Protein AF-A0A0Q9Q0S4-F1 (afdb_monomer)

Radius of gyration: 22.09 Å; Cα contacts (8 Å, |Δi|>4): 193; chains: 1; bounding box: 47×81×68 Å

Structure (mmCIF, N/CA/C/O backbone):
data_AF-A0A0Q9Q0S4-F1
#
_entry.id   AF-A0A0Q9Q0S4-F1
#
loop_
_atom_site.group_PDB
_atom_site.id
_atom_site.type_symbol
_atom_site.label_atom_id
_atom_site.label_alt_id
_atom_site.label_comp_id
_atom_site.label_asym_id
_atom_site.label_entity_id
_atom_site.label_seq_id
_atom_site.pdbx_PDB_ins_code
_atom_site.Cartn_x
_atom_site.Cartn_y
_atom_site.Cartn_z
_atom_site.occupancy
_atom_site.B_iso_or_equiv
_atom_site.auth_seq_id
_atom_site.auth_comp_id
_atom_site.auth_asym_id
_atom_site.auth_atom_id
_atom_site.pdbx_PDB_model_num
ATOM 1 N N . MET A 1 1 ? -14.885 -34.242 -39.612 1.00 35.84 1 MET A N 1
ATOM 2 C CA . MET A 1 1 ? -13.891 -33.851 -38.590 1.00 35.84 1 MET A CA 1
ATOM 3 C C . MET A 1 1 ? -13.285 -32.527 -39.020 1.00 35.84 1 MET A C 1
ATOM 5 O O . MET A 1 1 ? -12.428 -32.509 -39.890 1.00 35.84 1 MET A O 1
ATOM 9 N N . SER A 1 2 ? -13.825 -31.421 -38.520 1.00 31.31 2 SER A N 1
ATOM 10 C CA . SER A 1 2 ? -13.427 -30.058 -38.885 1.00 31.31 2 SER A CA 1
ATOM 11 C C . SER A 1 2 ? -12.667 -29.439 -37.716 1.00 31.31 2 SER A C 1
ATOM 13 O O . SER A 1 2 ? -13.246 -29.209 -36.656 1.00 31.31 2 SER A O 1
ATOM 15 N N . ASN A 1 3 ? -11.367 -29.217 -37.910 1.00 29.84 3 ASN A N 1
ATOM 16 C CA . ASN A 1 3 ? -10.499 -28.556 -36.942 1.00 29.84 3 ASN A CA 1
ATOM 17 C C . ASN A 1 3 ? -10.873 -27.073 -36.839 1.00 29.84 3 ASN A C 1
ATOM 19 O O . ASN A 1 3 ? -10.785 -26.332 -37.818 1.00 29.84 3 ASN A O 1
ATOM 23 N N . LEU A 1 4 ? -11.293 -26.657 -35.645 1.00 27.33 4 LEU A N 1
ATOM 24 C CA . LEU A 1 4 ? -11.567 -25.268 -35.305 1.00 27.33 4 LEU A CA 1
ATOM 25 C C . LEU A 1 4 ? -10.243 -24.589 -34.925 1.00 27.33 4 LEU A C 1
ATOM 27 O O . LEU A 1 4 ? -9.793 -24.661 -33.783 1.00 27.33 4 LEU A O 1
ATOM 31 N N . THR A 1 5 ? -9.604 -23.947 -35.898 1.00 28.92 5 THR A N 1
ATOM 32 C CA . THR A 1 5 ? -8.468 -23.052 -35.658 1.00 28.92 5 THR A CA 1
ATOM 33 C C . THR A 1 5 ? -8.997 -21.767 -35.024 1.00 28.92 5 THR A C 1
ATOM 35 O O . THR A 1 5 ? -9.548 -20.909 -35.709 1.00 28.92 5 THR A O 1
ATOM 38 N N . ILE A 1 6 ? -8.855 -21.635 -33.704 1.00 33.47 6 ILE A N 1
ATOM 39 C CA . ILE A 1 6 ? -9.123 -20.375 -33.006 1.00 33.47 6 ILE A CA 1
ATOM 40 C C . ILE A 1 6 ? -7.946 -19.441 -33.296 1.00 33.47 6 ILE A C 1
ATOM 42 O O . ILE A 1 6 ? -6.868 -19.572 -32.718 1.00 33.47 6 ILE A O 1
ATOM 46 N N . LEU A 1 7 ? -8.163 -18.506 -34.221 1.00 29.75 7 LEU A N 1
ATOM 47 C CA . LEU A 1 7 ? -7.328 -17.324 -34.3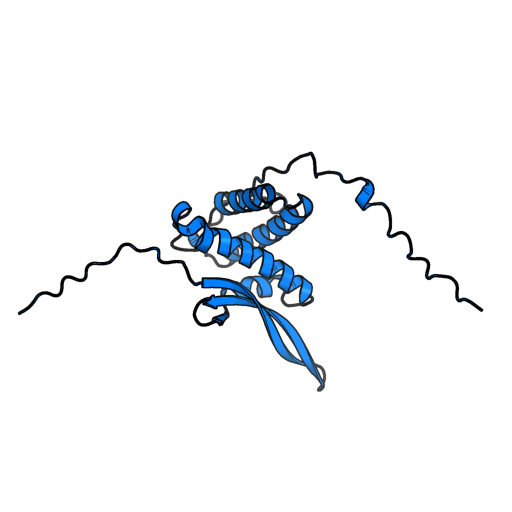88 1.00 29.75 7 LEU A CA 1
ATOM 48 C C . LEU A 1 7 ? -7.451 -16.489 -33.109 1.00 29.75 7 LEU A C 1
ATOM 50 O O . LEU A 1 7 ? -8.462 -15.826 -32.881 1.00 29.75 7 LEU A O 1
ATOM 54 N N . VAL A 1 8 ? -6.444 -16.574 -32.238 1.00 34.28 8 VAL A N 1
ATOM 55 C CA . VAL A 1 8 ? -6.334 -15.692 -31.074 1.00 34.28 8 VAL A CA 1
ATOM 56 C C . VAL A 1 8 ? -5.888 -14.335 -31.588 1.00 34.28 8 VAL A C 1
ATOM 58 O O . VAL A 1 8 ? -4.710 -14.090 -31.839 1.00 34.28 8 VAL A O 1
ATOM 61 N N . ASP A 1 9 ? -6.879 -13.480 -31.784 1.00 31.02 9 ASP A N 1
ATOM 62 C CA . ASP A 1 9 ? -6.709 -12.085 -32.135 1.00 31.02 9 ASP A CA 1
ATOM 63 C C . ASP A 1 9 ? -5.885 -11.389 -31.037 1.00 31.02 9 ASP A C 1
ATOM 65 O O . ASP A 1 9 ? -6.254 -11.371 -29.857 1.00 31.02 9 ASP A O 1
ATOM 69 N N . VAL A 1 10 ? -4.717 -10.865 -31.411 1.00 40.47 10 VAL A N 1
ATOM 70 C CA . VAL A 1 10 ? -3.746 -10.209 -30.520 1.00 40.47 10 VAL A CA 1
ATOM 71 C C . VAL A 1 10 ? -4.218 -8.778 -30.250 1.00 40.47 10 VAL A C 1
ATOM 73 O O . VAL A 1 10 ? -3.544 -7.802 -30.563 1.00 40.47 10 VAL A O 1
ATOM 76 N N . ASN A 1 11 ? -5.407 -8.641 -29.667 1.00 34.59 11 ASN A N 1
ATOM 77 C CA . ASN A 1 11 ? -5.995 -7.355 -29.321 1.00 34.59 11 ASN A CA 1
ATOM 78 C C . ASN A 1 11 ? -5.947 -7.152 -27.800 1.00 34.59 11 ASN A C 1
ATOM 80 O O . ASN A 1 11 ? -6.536 -7.899 -27.025 1.00 34.59 11 ASN A O 1
ATOM 84 N N . TYR A 1 12 ? -5.153 -6.152 -27.397 1.00 42.12 12 TYR A N 1
ATOM 85 C CA . TYR A 1 12 ? -5.010 -5.552 -26.066 1.00 42.12 12 TYR A CA 1
ATOM 86 C C . TYR A 1 12 ? -5.993 -6.071 -24.996 1.00 42.12 12 TYR A C 1
ATOM 88 O O . TYR A 1 12 ? -7.100 -5.558 -24.845 1.00 42.12 12 TYR A O 1
ATOM 96 N N . VAL A 1 13 ? -5.554 -7.019 -24.159 1.00 46.06 13 VAL A N 1
ATOM 97 C CA . VAL A 1 13 ? -6.234 -7.282 -22.882 1.00 46.06 13 VAL A CA 1
ATOM 98 C C . VAL A 1 13 ? -5.951 -6.090 -21.972 1.00 46.06 13 VAL A C 1
ATOM 100 O O . VAL A 1 13 ? -4.950 -6.052 -21.252 1.00 46.06 13 VAL A O 1
ATOM 103 N N . GLN A 1 14 ? -6.803 -5.071 -22.058 1.00 54.59 14 GLN A N 1
ATOM 104 C CA . GLN A 1 14 ? -6.878 -4.017 -21.061 1.00 54.59 14 GLN A CA 1
ATOM 105 C C . GLN A 1 14 ? -7.163 -4.709 -19.727 1.00 54.59 14 GLN A C 1
ATOM 107 O O . GLN A 1 14 ? -8.146 -5.430 -19.586 1.00 54.59 14 GLN A O 1
ATOM 112 N N . ILE A 1 15 ? -6.235 -4.601 -18.779 1.00 64.06 15 ILE A N 1
ATOM 113 C CA . ILE A 1 15 ? -6.402 -5.237 -17.475 1.00 64.06 15 ILE A CA 1
ATOM 114 C C . ILE A 1 15 ? -7.548 -4.505 -16.780 1.00 64.06 15 ILE A C 1
ATOM 116 O O . ILE A 1 15 ? -7.395 -3.373 -16.329 1.00 64.06 15 ILE A O 1
ATOM 120 N N . ASP A 1 16 ? -8.704 -5.154 -16.703 1.00 85.44 16 ASP A N 1
ATOM 121 C CA . ASP A 1 16 ? -9.931 -4.567 -16.160 1.00 85.44 16 ASP A CA 1
ATOM 122 C C . ASP A 1 16 ? -9.954 -4.537 -14.631 1.00 85.44 16 ASP A C 1
ATOM 124 O O . ASP A 1 16 ? -11.006 -4.353 -14.032 1.00 85.44 16 ASP A O 1
ATOM 128 N N . PHE A 1 17 ? -8.817 -4.733 -13.972 1.00 90.62 17 PHE A N 1
ATOM 129 C CA . PHE A 1 17 ? -8.737 -4.783 -12.521 1.00 90.62 17 PHE A CA 1
ATOM 130 C C . PHE A 1 17 ? -7.920 -3.624 -11.972 1.00 90.62 17 PHE A C 1
ATOM 132 O O . PHE A 1 17 ? -6.929 -3.199 -12.560 1.00 90.62 17 PHE A O 1
ATOM 139 N N . SER A 1 18 ? -8.323 -3.130 -10.807 1.00 94.75 18 SER A N 1
ATOM 140 C CA . SER A 1 18 ? -7.523 -2.180 -10.043 1.00 94.75 18 SER A CA 1
ATOM 141 C C . SER A 1 18 ? -7.682 -2.391 -8.551 1.00 94.75 18 SER A C 1
ATOM 143 O O . SER A 1 18 ? -8.781 -2.658 -8.063 1.00 94.75 18 SER A O 1
ATOM 145 N N . PHE A 1 19 ? -6.587 -2.215 -7.829 1.00 96.75 19 PHE A N 1
ATOM 146 C CA . PHE A 1 19 ? -6.579 -2.159 -6.380 1.00 96.75 19 PHE A CA 1
ATOM 147 C C . PHE A 1 19 ? -7.175 -0.831 -5.911 1.00 96.75 19 PHE A C 1
ATOM 149 O O . PHE A 1 19 ? -6.838 0.235 -6.432 1.00 96.75 19 PHE A O 1
ATOM 156 N N . CYS A 1 20 ? -8.044 -0.886 -4.910 1.00 96.69 20 CYS A N 1
ATOM 157 C CA . CYS A 1 20 ? -8.598 0.288 -4.244 1.00 96.69 20 CYS A CA 1
ATOM 158 C C . CYS A 1 20 ? -8.799 0.019 -2.751 1.00 96.69 20 CYS A C 1
ATOM 160 O O . CYS A 1 20 ? -8.645 -1.108 -2.286 1.00 96.69 20 CYS A O 1
ATOM 162 N N . VAL A 1 21 ? -9.128 1.058 -1.989 1.00 97.31 21 VAL A N 1
ATOM 163 C CA . VAL A 1 21 ? -9.459 0.933 -0.566 1.00 97.31 21 VAL A CA 1
ATOM 164 C C . VAL A 1 21 ? -10.923 1.247 -0.367 1.00 97.31 21 VAL A C 1
ATOM 166 O O . VAL A 1 21 ? -11.409 2.244 -0.899 1.00 97.31 21 VAL A O 1
ATOM 169 N N . ASP A 1 22 ? -11.587 0.434 0.441 1.00 96.44 22 ASP A N 1
ATOM 170 C CA . ASP A 1 22 ? -12.964 0.664 0.857 1.00 96.44 22 ASP A CA 1
ATOM 171 C C . ASP A 1 22 ? -13.106 0.555 2.383 1.00 96.44 22 ASP A C 1
ATOM 173 O O . ASP A 1 22 ? -12.141 0.278 3.108 1.00 96.44 22 ASP A O 1
ATOM 177 N N . VAL A 1 23 ? -14.301 0.836 2.889 1.00 96.25 23 VAL A N 1
ATOM 178 C CA . VAL A 1 23 ? -14.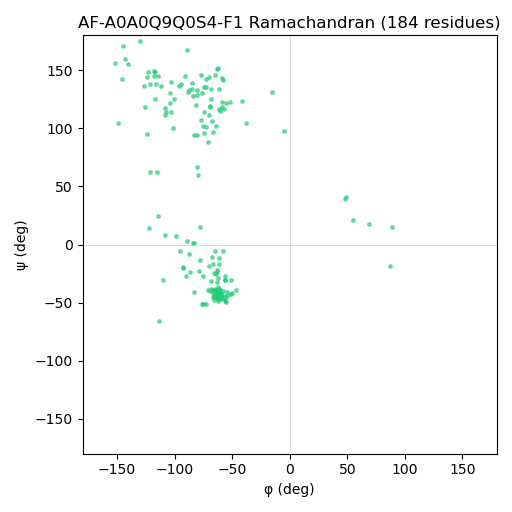658 0.740 4.301 1.00 96.25 23 VAL A CA 1
ATOM 179 C C . VAL A 1 23 ? -15.342 -0.590 4.604 1.00 96.25 23 VAL A C 1
ATOM 181 O O . VAL A 1 23 ? -16.241 -1.033 3.898 1.00 96.25 23 VAL A O 1
ATOM 184 N N . SER A 1 24 ? -14.954 -1.208 5.714 1.00 94.56 24 SER A N 1
ATOM 185 C CA . SER A 1 24 ? -15.724 -2.265 6.360 1.00 94.56 24 SER A CA 1
ATOM 186 C C . SER A 1 24 ? -16.157 -1.829 7.757 1.00 94.56 24 SER A C 1
ATOM 188 O O . SER A 1 24 ? -15.476 -1.053 8.434 1.00 94.56 24 SER A O 1
ATOM 190 N N . PHE A 1 25 ? -17.319 -2.315 8.190 1.00 93.94 25 PHE A N 1
ATOM 191 C CA . PHE A 1 25 ? -17.886 -2.013 9.500 1.00 93.94 25 PHE A CA 1
ATOM 192 C C . PHE A 1 25 ? -17.799 -3.249 10.385 1.00 93.94 25 PHE A C 1
ATOM 194 O O . PHE A 1 25 ? -18.412 -4.276 10.099 1.00 93.94 25 PHE A O 1
ATOM 201 N N . VAL A 1 26 ? -17.048 -3.143 11.477 1.00 90.44 26 VAL A N 1
ATOM 202 C CA . VAL A 1 26 ? -16.898 -4.215 12.460 1.00 90.44 26 VAL A CA 1
ATOM 203 C C . VAL A 1 26 ? -17.740 -3.873 13.678 1.00 90.44 26 VAL A C 1
ATOM 205 O O . VAL A 1 26 ? -17.559 -2.824 14.301 1.00 90.44 26 VAL A O 1
ATOM 208 N N . LYS A 1 27 ? -18.668 -4.770 14.012 1.00 91.81 27 LYS A N 1
ATOM 209 C CA . LYS A 1 27 ? -19.476 -4.694 15.230 1.00 91.81 27 LYS A CA 1
ATOM 210 C C . LYS A 1 27 ? -18.741 -5.401 16.362 1.00 91.81 27 LYS A C 1
ATOM 212 O O . LYS A 1 27 ? -18.309 -6.538 16.196 1.00 91.81 27 LYS A O 1
ATOM 217 N N . TYR A 1 28 ? -18.625 -4.753 17.513 1.00 87.62 28 TYR A N 1
ATOM 218 C CA . TYR A 1 28 ? -18.067 -5.351 18.725 1.00 87.62 28 TYR A CA 1
ATOM 219 C C . TYR A 1 28 ? -18.861 -4.898 19.951 1.00 87.62 28 TYR A C 1
ATOM 221 O O . TYR A 1 28 ? -19.530 -3.866 19.931 1.00 87.62 28 TYR A O 1
ATOM 229 N N . LYS A 1 29 ? -18.829 -5.700 21.017 1.00 89.88 29 LYS A N 1
ATOM 230 C CA . LYS A 1 29 ? -19.496 -5.390 22.286 1.00 89.88 29 LYS A CA 1
ATOM 231 C C . LYS A 1 29 ? -18.460 -4.941 23.311 1.00 89.88 29 LYS A C 1
ATOM 233 O O . LYS A 1 29 ? -17.471 -5.637 23.522 1.00 89.88 29 LYS A O 1
ATOM 238 N N . VAL A 1 30 ? -18.712 -3.816 23.975 1.00 84.75 30 VAL A N 1
ATOM 239 C CA . VAL A 1 30 ? -17.916 -3.331 25.110 1.00 84.75 30 VAL A CA 1
ATOM 240 C C . VAL A 1 30 ? -18.859 -3.093 26.278 1.00 84.75 30 VAL A C 1
ATOM 242 O O . VAL A 1 30 ? -19.765 -2.274 26.167 1.00 84.75 30 VAL A O 1
ATOM 245 N N . LYS A 1 31 ? -18.659 -3.816 27.389 1.00 85.56 31 LYS A N 1
ATOM 246 C CA . LYS A 1 31 ? -19.472 -3.691 28.617 1.00 85.56 31 LYS A CA 1
ATOM 247 C C . LYS A 1 31 ? -20.993 -3.729 28.356 1.00 85.56 31 LYS A C 1
ATOM 249 O O . LYS A 1 31 ? -21.744 -2.948 28.918 1.00 85.56 31 LYS A O 1
ATOM 254 N N . GLY A 1 32 ? -21.437 -4.615 27.462 1.00 85.56 32 GLY A N 1
ATOM 255 C CA . GLY A 1 32 ? -22.854 -4.765 27.096 1.00 85.56 32 GLY A CA 1
ATOM 256 C C . GLY A 1 32 ? -23.343 -3.842 25.973 1.00 85.56 32 GLY A C 1
ATOM 257 O O . GLY A 1 32 ? -24.317 -4.182 25.305 1.00 85.56 32 GLY A O 1
ATOM 258 N N . THR A 1 33 ? -22.633 -2.753 25.669 1.00 87.00 33 THR A N 1
ATOM 259 C CA . THR A 1 33 ? -22.999 -1.814 24.598 1.00 87.00 33 THR A CA 1
ATOM 260 C C . THR A 1 33 ? -22.415 -2.250 23.255 1.00 87.00 33 THR A C 1
ATOM 262 O O . THR A 1 33 ? -21.229 -2.581 23.155 1.00 87.00 33 THR A O 1
ATOM 265 N N . GLN A 1 34 ? -23.237 -2.244 22.201 1.00 90.25 34 GLN A N 1
ATOM 266 C CA . GLN A 1 34 ? -22.764 -2.461 20.833 1.00 90.25 34 GLN A CA 1
ATOM 267 C C . GLN A 1 34 ? -22.064 -1.208 20.308 1.00 90.25 34 GLN A C 1
ATOM 269 O O . GLN A 1 34 ? -22.607 -0.109 20.367 1.00 90.25 34 GLN A O 1
ATOM 274 N N . GLN A 1 35 ? -20.873 -1.388 19.751 1.00 90.62 35 GLN A N 1
ATOM 275 C CA . GLN A 1 35 ? -20.130 -0.352 19.051 1.00 90.62 35 GLN A CA 1
ATOM 276 C C . GLN A 1 35 ? -19.820 -0.800 17.623 1.00 90.62 35 GLN A C 1
ATOM 278 O O . GLN A 1 35 ? -19.647 -1.990 17.341 1.00 90.62 35 GLN A O 1
ATOM 283 N N . ILE A 1 36 ? -19.757 0.172 16.715 1.00 91.25 36 ILE A N 1
ATOM 284 C CA . ILE A 1 36 ? -19.412 -0.031 15.309 1.00 91.25 36 ILE A CA 1
ATOM 285 C C . ILE A 1 36 ? -18.126 0.733 15.037 1.00 91.25 36 ILE A C 1
ATOM 287 O O . ILE A 1 36 ? -18.066 1.943 15.247 1.00 91.25 36 ILE A O 1
ATOM 291 N N . ARG A 1 37 ? -17.109 0.042 14.523 1.00 91.25 37 ARG A N 1
ATOM 292 C CA . ARG A 1 37 ? -15.856 0.662 14.091 1.00 91.25 37 ARG A CA 1
ATOM 293 C C . ARG A 1 37 ? -15.650 0.481 12.599 1.00 91.25 37 ARG A C 1
ATOM 295 O O . ARG A 1 37 ? -15.877 -0.593 12.045 1.00 91.25 37 ARG A O 1
ATOM 302 N N . LYS A 1 38 ? -15.190 1.556 11.964 1.00 95.56 38 LYS A N 1
ATOM 303 C CA . LYS A 1 38 ? -14.767 1.568 10.565 1.00 95.56 38 LYS A CA 1
ATOM 304 C C . LYS A 1 38 ? -13.347 1.020 10.452 1.00 95.56 38 LYS A C 1
ATOM 306 O O . LYS A 1 38 ? -12.454 1.449 11.183 1.00 95.56 38 LYS A O 1
ATOM 311 N N . HIS A 1 39 ? -13.138 0.120 9.505 1.00 96.00 39 HIS A N 1
ATOM 312 C CA . HIS A 1 39 ? -11.836 -0.416 9.133 1.00 96.00 39 HIS A CA 1
ATOM 313 C C . HIS A 1 39 ? -11.598 -0.201 7.643 1.00 96.00 39 HIS A C 1
ATOM 315 O O . HIS A 1 39 ? -12.534 -0.254 6.848 1.00 96.00 39 HIS A O 1
ATOM 321 N N . ALA A 1 40 ? -10.351 0.072 7.265 1.00 97.31 40 ALA A N 1
ATOM 322 C CA . ALA A 1 40 ? -9.993 0.134 5.855 1.00 97.31 40 ALA A CA 1
ATOM 323 C C . ALA A 1 40 ? -9.676 -1.275 5.345 1.00 97.31 40 ALA A C 1
ATOM 325 O O . ALA A 1 40 ? -8.939 -2.024 5.992 1.00 97.31 40 ALA A O 1
ATOM 326 N N . VAL A 1 41 ? -10.219 -1.621 4.183 1.00 97.31 41 VAL A N 1
ATOM 327 C CA . VAL A 1 41 ? -9.968 -2.892 3.501 1.00 97.31 41 VAL A CA 1
ATOM 328 C C . VAL A 1 41 ? -9.400 -2.628 2.117 1.00 97.31 41 VAL A C 1
ATOM 330 O O . VAL A 1 41 ? -9.842 -1.717 1.419 1.00 97.31 41 VAL A O 1
ATOM 333 N N . LEU A 1 42 ? -8.394 -3.408 1.729 1.00 97.81 42 LEU A N 1
ATOM 334 C CA . LEU A 1 42 ? -7.861 -3.373 0.375 1.00 97.81 42 LEU A CA 1
ATOM 335 C C . LEU A 1 42 ? -8.735 -4.275 -0.495 1.00 97.81 42 LEU A C 1
ATOM 337 O O . LEU A 1 42 ? -8.941 -5.442 -0.168 1.00 97.81 42 LEU A O 1
ATOM 341 N N . MET A 1 43 ? -9.220 -3.744 -1.606 1.00 96.69 43 MET A N 1
ATOM 342 C CA . MET A 1 43 ? -10.129 -4.415 -2.524 1.00 96.69 43 MET A CA 1
ATOM 343 C C . MET A 1 43 ? -9.477 -4.566 -3.897 1.00 96.69 43 MET A C 1
ATOM 345 O O . MET A 1 43 ? -8.696 -3.711 -4.319 1.00 96.69 43 MET A O 1
ATOM 349 N N . LEU A 1 44 ? -9.844 -5.624 -4.613 1.00 95.88 44 LEU A N 1
ATOM 350 C CA . LEU A 1 44 ? -9.613 -5.761 -6.044 1.00 95.88 44 LEU A CA 1
ATOM 351 C C . LEU A 1 44 ? -10.935 -5.494 -6.766 1.00 95.88 44 LEU A C 1
ATOM 353 O O . LEU A 1 44 ? -11.895 -6.248 -6.603 1.00 95.88 44 LEU A O 1
ATOM 357 N N . LYS A 1 45 ? -10.985 -4.405 -7.533 1.00 95.56 45 LYS A N 1
ATOM 358 C CA . LYS A 1 45 ? -12.170 -3.967 -8.269 1.00 95.56 45 LYS A CA 1
ATOM 359 C C . LYS A 1 45 ? -12.064 -4.362 -9.734 1.00 95.56 45 LYS A C 1
ATOM 361 O O . LYS A 1 45 ? -11.104 -3.971 -10.394 1.00 95.56 45 LYS A O 1
ATOM 366 N N . ASN A 1 46 ? -13.067 -5.070 -10.239 1.00 93.50 46 ASN A N 1
ATOM 367 C CA . ASN A 1 46 ? -13.293 -5.260 -11.665 1.00 93.50 46 ASN A CA 1
ATOM 368 C C . ASN A 1 46 ? -14.008 -4.019 -12.223 1.00 93.50 46 ASN A C 1
ATOM 370 O O . ASN A 1 46 ? -15.096 -3.654 -11.781 1.00 93.50 46 ASN A O 1
ATOM 374 N N . ARG A 1 47 ? -13.383 -3.347 -13.185 1.00 89.31 47 ARG A N 1
ATOM 375 C CA . ARG A 1 47 ? -13.863 -2.115 -13.813 1.00 89.31 47 ARG A CA 1
ATOM 376 C C . ARG A 1 47 ? -15.005 -2.361 -14.797 1.00 89.31 47 ARG A C 1
ATOM 378 O O . ARG A 1 47 ? -15.829 -1.470 -14.951 1.00 89.31 47 ARG A O 1
ATOM 385 N N . LYS A 1 48 ? -15.093 -3.550 -15.406 1.00 89.62 48 LYS A N 1
ATOM 386 C CA . LYS A 1 48 ? -16.182 -3.919 -16.326 1.00 89.62 48 LYS A CA 1
ATOM 387 C C . LYS A 1 48 ? -17.476 -4.230 -15.585 1.00 89.62 48 LYS A C 1
ATOM 389 O O . LYS A 1 48 ? -18.517 -3.678 -15.913 1.00 89.62 48 LYS A O 1
ATOM 394 N N . SER A 1 49 ? -17.412 -5.097 -14.578 1.00 90.19 49 SER A N 1
ATOM 395 C CA . SER A 1 49 ? -18.592 -5.496 -13.797 1.00 90.19 49 SER A CA 1
ATOM 396 C C . SER A 1 49 ? -18.888 -4.566 -12.620 1.00 90.19 49 SER A C 1
ATOM 398 O O . SER A 1 49 ? -19.909 -4.729 -11.960 1.00 90.19 49 SER A O 1
ATOM 400 N N . ASN A 1 50 ? -17.986 -3.626 -12.315 1.00 88.44 50 ASN A N 1
ATOM 401 C CA . ASN A 1 50 ? -18.030 -2.771 -11.124 1.00 88.44 50 ASN A CA 1
ATOM 402 C C . ASN A 1 50 ? -18.107 -3.562 -9.798 1.00 88.44 50 ASN A C 1
ATOM 404 O O . ASN A 1 50 ? -18.521 -3.026 -8.771 1.00 88.44 50 ASN A O 1
ATOM 408 N N . THR A 1 51 ? -17.695 -4.834 -9.803 1.00 91.12 51 THR A N 1
ATOM 409 C CA . THR A 1 51 ? -17.669 -5.686 -8.609 1.00 91.12 51 THR A CA 1
ATOM 410 C C . THR A 1 51 ? -16.31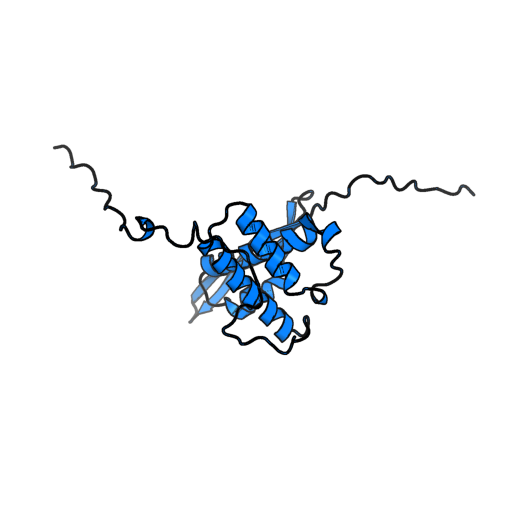9 -5.595 -7.908 1.00 91.12 51 THR A C 1
ATOM 412 O O . THR A 1 51 ? -15.274 -5.486 -8.550 1.00 91.12 51 THR A O 1
ATOM 415 N N . SER A 1 52 ? -16.335 -5.660 -6.578 1.00 93.88 52 SER A N 1
ATOM 416 C CA . SER A 1 52 ? -15.135 -5.570 -5.745 1.00 93.88 52 SER A CA 1
ATOM 417 C C . SER A 1 52 ? -15.060 -6.758 -4.798 1.00 93.88 52 SER A C 1
ATOM 419 O O . SER A 1 52 ? -16.050 -7.105 -4.158 1.00 93.88 52 SER A O 1
ATOM 421 N N . ILE A 1 53 ? -13.874 -7.347 -4.668 1.00 94.81 53 ILE A N 1
ATOM 422 C CA . ILE A 1 53 ? -13.594 -8.409 -3.696 1.00 94.81 53 ILE A CA 1
ATOM 423 C C . ILE A 1 53 ? -12.526 -7.951 -2.707 1.00 94.81 53 ILE A C 1
ATOM 425 O O . ILE A 1 53 ? -11.608 -7.220 -3.078 1.00 94.81 53 ILE A O 1
ATOM 429 N N . VAL A 1 54 ? -12.632 -8.379 -1.449 1.00 96.19 54 VAL A N 1
ATOM 430 C CA . VAL A 1 54 ? -11.611 -8.083 -0.434 1.00 96.19 54 VAL A CA 1
ATOM 431 C C . VAL A 1 54 ? -10.334 -8.841 -0.781 1.00 96.19 54 VAL 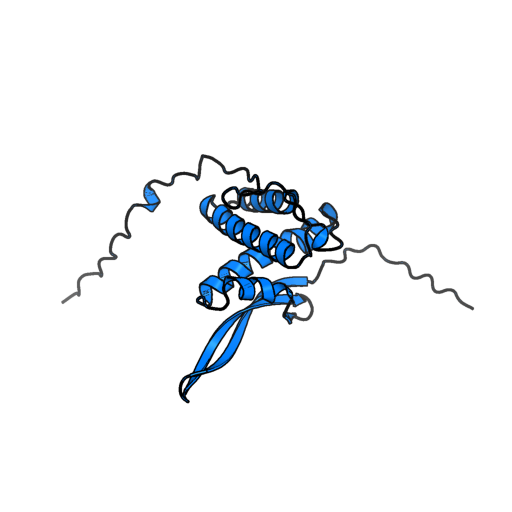A C 1
ATOM 433 O O . VAL A 1 54 ? -10.340 -10.061 -0.921 1.00 96.19 54 VAL A O 1
ATOM 436 N N . HIS A 1 55 ? -9.224 -8.118 -0.897 1.00 95.00 55 HIS A N 1
ATOM 437 C CA . HIS A 1 55 ? -7.924 -8.703 -1.181 1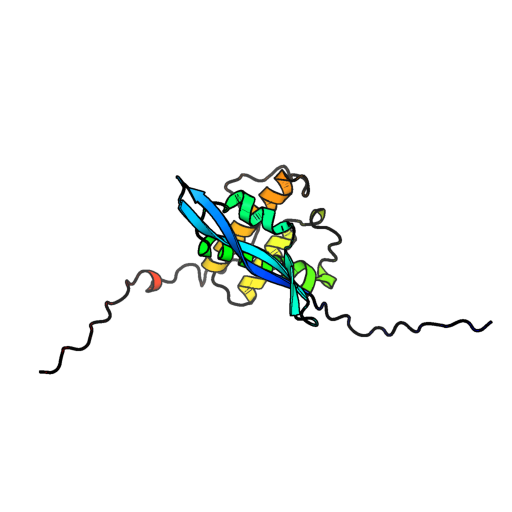.00 95.00 55 HIS A CA 1
ATOM 438 C C . HIS A 1 55 ? -7.250 -9.191 0.117 1.00 95.00 55 HIS A C 1
ATOM 440 O O . HIS A 1 55 ? -7.252 -8.449 1.110 1.00 95.00 55 HIS A O 1
ATOM 446 N N . PRO A 1 56 ? -6.586 -10.367 0.128 1.00 94.56 56 PRO A N 1
ATOM 447 C CA . PRO A 1 56 ? -5.895 -10.896 1.312 1.00 94.56 56 PRO A CA 1
ATOM 448 C C . PRO A 1 56 ? -4.834 -9.958 1.905 1.00 94.56 56 PRO A C 1
ATOM 450 O O . PRO A 1 56 ? -4.609 -9.950 3.114 1.00 94.56 56 PRO A O 1
ATOM 453 N N . LEU A 1 57 ? -4.232 -9.091 1.081 1.00 95.88 57 LEU A N 1
ATOM 454 C CA . LEU A 1 57 ? -3.298 -8.057 1.556 1.00 95.88 57 LEU A CA 1
ATOM 455 C C . LEU A 1 57 ? -3.946 -7.000 2.465 1.00 95.88 57 LEU A C 1
ATOM 457 O O . LEU A 1 57 ? -3.228 -6.208 3.065 1.00 95.88 57 LEU A O 1
ATOM 461 N N . THR A 1 58 ? -5.265 -7.017 2.668 1.00 96.88 58 THR A N 1
ATOM 462 C CA . THR A 1 58 ? -5.904 -6.306 3.789 1.00 96.88 58 THR A CA 1
ATOM 463 C C . THR A 1 58 ? -5.240 -6.645 5.131 1.00 96.88 58 THR A C 1
ATOM 465 O O . THR A 1 58 ? -5.148 -5.785 6.011 1.00 96.88 58 THR A O 1
ATOM 468 N N . ALA A 1 59 ? -4.696 -7.859 5.273 1.00 96.44 59 ALA A N 1
ATOM 469 C CA . ALA A 1 59 ? -3.934 -8.279 6.445 1.00 96.44 59 ALA A CA 1
ATOM 470 C C . ALA A 1 59 ? -2.740 -7.359 6.757 1.00 96.44 59 ALA A C 1
ATOM 472 O O . ALA A 1 59 ? -2.419 -7.184 7.928 1.00 96.44 59 ALA A O 1
ATOM 473 N N . PHE A 1 60 ? -2.121 -6.721 5.757 1.00 96.88 60 PHE A N 1
ATOM 474 C CA . PHE A 1 60 ? -1.048 -5.745 5.975 1.00 96.88 60 PHE A CA 1
ATOM 475 C C . PHE A 1 60 ? -1.538 -4.516 6.755 1.00 96.88 60 PHE A C 1
ATOM 477 O O . PHE A 1 60 ? -0.909 -4.092 7.726 1.00 96.88 60 PHE A O 1
ATOM 484 N N . ILE A 1 61 ? -2.693 -3.965 6.366 1.00 96.38 61 ILE A N 1
ATOM 485 C CA . ILE A 1 61 ? -3.281 -2.794 7.031 1.00 96.38 61 ILE A CA 1
ATOM 486 C C . ILE A 1 61 ? -3.594 -3.144 8.490 1.00 96.38 61 ILE A C 1
ATOM 488 O O . ILE A 1 61 ? -3.275 -2.392 9.413 1.00 96.38 61 ILE A O 1
ATOM 492 N N . GLN A 1 62 ? -4.179 -4.322 8.709 1.00 94.50 62 GLN A N 1
ATOM 493 C CA . GLN A 1 62 ? -4.537 -4.803 10.040 1.00 94.50 62 GLN A CA 1
ATOM 494 C C . GLN A 1 62 ? -3.304 -5.118 10.893 1.00 94.50 62 GLN A C 1
ATOM 496 O O . GLN A 1 62 ? -3.288 -4.799 12.079 1.00 94.50 62 GLN A O 1
ATOM 501 N N . TRP A 1 63 ? -2.253 -5.679 10.301 1.00 95.69 63 TRP A N 1
ATOM 502 C CA . TRP A 1 63 ? -1.029 -6.045 11.008 1.00 95.69 63 TRP A CA 1
ATOM 503 C C . TRP A 1 63 ? -0.427 -4.867 11.783 1.00 95.69 63 TRP A C 1
ATOM 505 O O . TRP A 1 63 ? -0.032 -5.035 12.935 1.00 95.69 63 TRP A O 1
ATOM 515 N N . ARG A 1 64 ? -0.434 -3.658 11.205 1.00 93.25 64 ARG A N 1
ATOM 516 C CA . ARG A 1 64 ? 0.195 -2.481 11.825 1.00 93.25 64 ARG A CA 1
ATOM 517 C C . ARG A 1 64 ? -0.775 -1.416 12.338 1.00 93.25 64 ARG A C 1
ATOM 519 O O . ARG A 1 64 ? -0.445 -0.727 13.309 1.00 93.25 64 ARG A O 1
ATOM 526 N N . TRP A 1 65 ? -1.949 -1.265 11.718 1.00 95.31 65 TRP A N 1
ATOM 527 C CA . TRP A 1 65 ? -2.889 -0.165 11.985 1.00 95.31 65 TRP A CA 1
ATOM 528 C C . TRP A 1 65 ? -4.288 -0.619 12.430 1.00 95.31 65 TRP A C 1
ATOM 530 O O . TRP A 1 65 ? -5.186 0.219 12.490 1.00 95.31 65 TRP A O 1
ATOM 540 N N . LYS A 1 66 ? -4.493 -1.889 12.823 1.00 92.38 66 LYS A N 1
ATOM 541 C CA . LYS A 1 66 ? -5.799 -2.412 13.297 1.00 92.38 66 LYS A CA 1
ATOM 542 C C . LYS A 1 66 ? -6.498 -1.515 14.324 1.00 92.38 66 LYS A C 1
ATOM 544 O O . LYS A 1 66 ? -7.713 -1.362 14.266 1.00 92.38 66 LYS A O 1
ATOM 549 N N . TYR A 1 67 ? -5.742 -0.926 15.251 1.00 91.75 67 TYR A N 1
ATOM 550 C CA . TYR A 1 67 ? -6.285 -0.092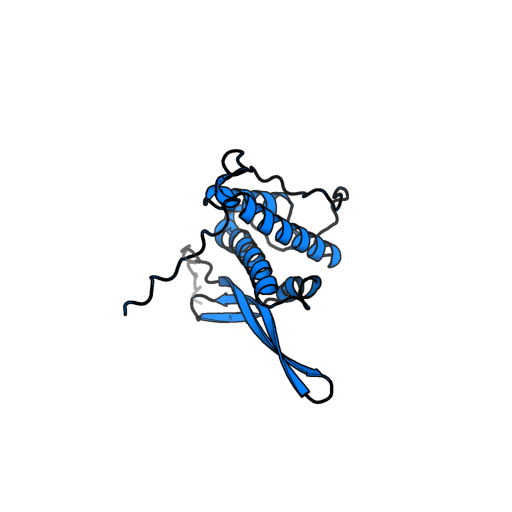 16.329 1.00 91.75 67 TYR A CA 1
ATOM 551 C C . TYR A 1 67 ? -6.196 1.415 16.067 1.00 91.75 67 TYR A C 1
ATOM 553 O O . TYR A 1 67 ? -6.522 2.198 16.957 1.00 91.75 67 TYR A O 1
ATOM 561 N N . LYS A 1 68 ? -5.796 1.848 14.868 1.00 95.12 68 LYS A N 1
ATOM 562 C CA . LYS A 1 68 ? -5.760 3.270 14.493 1.00 95.12 68 LYS A CA 1
ATOM 563 C C . LYS A 1 68 ? -7.086 3.734 13.895 1.00 95.12 68 LYS A C 1
ATOM 565 O O . LYS A 1 68 ? -7.953 2.919 13.575 1.00 95.12 68 LYS A O 1
ATOM 570 N N . GLU A 1 69 ? -7.244 5.045 13.763 1.00 94.50 69 GLU A N 1
ATOM 571 C CA . GLU A 1 69 ? -8.421 5.640 13.133 1.00 94.50 69 GLU A CA 1
ATOM 572 C C . GLU A 1 69 ? -8.542 5.242 11.662 1.00 94.50 69 GLU A C 1
ATOM 574 O O . GLU A 1 69 ? -7.542 4.993 10.978 1.00 94.50 69 GLU A O 1
ATOM 579 N N . TYR A 1 70 ? -9.781 5.202 11.165 1.00 96.06 70 TYR A N 1
ATOM 580 C CA . TYR A 1 70 ? -10.080 4.798 9.790 1.00 96.06 70 TYR A CA 1
ATOM 581 C C . TYR A 1 70 ? -9.278 5.605 8.766 1.00 96.06 70 TYR A C 1
ATOM 583 O O . TYR A 1 70 ? -8.708 5.020 7.852 1.00 96.06 70 TYR A O 1
ATOM 591 N N . ASN A 1 71 ? -9.165 6.925 8.942 1.00 96.56 71 ASN A N 1
ATOM 592 C CA . ASN A 1 71 ? -8.430 7.784 8.010 1.00 96.56 71 ASN A CA 1
ATOM 593 C C . ASN A 1 71 ? -6.946 7.410 7.924 1.00 96.56 71 ASN A C 1
ATOM 595 O O . ASN A 1 71 ? -6.377 7.393 6.834 1.00 96.56 71 ASN A O 1
ATOM 599 N N . THR A 1 72 ? -6.332 7.040 9.052 1.00 96.44 72 THR A N 1
ATOM 600 C CA . THR A 1 72 ? -4.953 6.545 9.071 1.00 96.44 72 THR A CA 1
ATOM 601 C C . THR A 1 72 ? -4.850 5.215 8.335 1.00 96.44 72 THR A C 1
ATOM 603 O O . THR A 1 72 ? -3.984 5.072 7.481 1.00 96.44 72 THR A O 1
ATOM 606 N N . GLN A 1 73 ? -5.741 4.257 8.615 1.00 97.50 73 GLN A N 1
ATOM 607 C CA . GLN A 1 73 ? -5.751 2.965 7.918 1.00 97.50 73 GLN A CA 1
ATOM 608 C C . GLN A 1 73 ? -5.954 3.145 6.404 1.00 97.50 73 GLN A C 1
ATOM 610 O O . GLN A 1 73 ? -5.226 2.560 5.603 1.00 97.50 73 GLN A O 1
ATOM 615 N N . ARG A 1 74 ? -6.909 4.000 6.018 1.00 97.69 74 ARG A N 1
ATOM 616 C CA . ARG A 1 74 ? -7.250 4.320 4.631 1.00 97.69 74 ARG A CA 1
ATOM 617 C C . ARG A 1 74 ? -6.058 4.908 3.894 1.00 97.69 74 ARG A C 1
ATOM 619 O O . ARG A 1 74 ? -5.766 4.448 2.800 1.00 97.69 74 ARG A O 1
ATOM 626 N N . LEU A 1 75 ? -5.350 5.868 4.490 1.00 97.44 75 LEU A N 1
ATOM 627 C CA . LEU A 1 75 ? -4.161 6.473 3.884 1.00 97.44 75 LEU A CA 1
ATOM 628 C C . LEU A 1 75 ? -3.103 5.414 3.536 1.00 97.44 75 LEU A C 1
ATOM 630 O O . LEU A 1 75 ? -2.610 5.379 2.412 1.00 97.44 75 LEU A O 1
ATOM 634 N N . GLN A 1 76 ? -2.807 4.510 4.473 1.00 97.44 76 GLN A N 1
ATOM 635 C CA . GLN A 1 76 ? -1.820 3.443 4.266 1.00 97.44 76 GLN A CA 1
ATOM 636 C C . GLN A 1 76 ? -2.278 2.440 3.202 1.00 97.44 76 GLN A C 1
ATOM 638 O O . GLN A 1 76 ? -1.493 2.039 2.343 1.00 97.44 76 GLN A O 1
ATOM 643 N N . GLY A 1 77 ? -3.562 2.071 3.220 1.00 97.69 77 GLY A N 1
ATOM 644 C CA . GLY A 1 77 ? -4.154 1.243 2.176 1.00 97.69 77 GLY A CA 1
ATOM 645 C C . GLY A 1 77 ? -4.073 1.903 0.798 1.00 97.69 77 GLY A C 1
ATOM 646 O O . GLY A 1 77 ? -3.795 1.219 -0.180 1.00 97.69 77 GLY A O 1
ATOM 647 N N . THR A 1 78 ? -4.280 3.221 0.712 1.00 98.12 78 THR A N 1
ATOM 648 C CA . THR A 1 78 ? -4.245 3.965 -0.554 1.00 98.12 78 THR A CA 1
ATOM 649 C C . THR A 1 78 ? -2.838 3.975 -1.132 1.00 98.12 78 THR A C 1
ATOM 651 O O . THR A 1 78 ? -2.677 3.683 -2.314 1.00 98.12 78 THR A O 1
ATOM 654 N N . HIS A 1 79 ? -1.821 4.233 -0.306 1.00 98.19 79 HIS A N 1
ATOM 655 C CA . HIS A 1 79 ? -0.423 4.147 -0.730 1.00 98.19 79 HIS A CA 1
ATOM 656 C C . HIS A 1 79 ? -0.090 2.750 -1.276 1.00 98.19 79 HIS A C 1
ATOM 658 O O . HIS A 1 79 ? 0.515 2.627 -2.341 1.00 98.19 79 HIS A O 1
ATOM 664 N N . LEU A 1 80 ? -0.538 1.689 -0.591 1.00 98.12 80 LEU A N 1
ATOM 665 C CA . LEU A 1 80 ? -0.340 0.318 -1.063 1.00 98.12 80 LEU A CA 1
ATOM 666 C C . LEU A 1 80 ? -1.103 0.039 -2.369 1.00 98.12 80 LEU A C 1
ATOM 668 O O . LEU A 1 80 ? -0.544 -0.552 -3.287 1.00 98.12 80 LEU A O 1
ATOM 672 N N . ALA A 1 81 ? -2.359 0.472 -2.481 1.00 98.12 81 ALA A N 1
ATOM 673 C CA . ALA A 1 81 ? -3.156 0.296 -3.693 1.00 98.12 81 ALA A CA 1
ATOM 674 C C . ALA A 1 81 ? -2.504 0.980 -4.905 1.00 98.12 81 ALA A C 1
ATOM 676 O O . ALA A 1 81 ? -2.434 0.385 -5.977 1.00 98.12 81 ALA A O 1
ATOM 677 N N . GLN A 1 82 ? -1.979 2.198 -4.731 1.00 97.88 82 GLN A N 1
ATOM 678 C CA . GLN A 1 82 ? -1.231 2.914 -5.769 1.00 97.88 82 GLN A CA 1
ATOM 679 C C . GLN A 1 82 ? 0.010 2.135 -6.210 1.00 97.88 82 GLN A C 1
ATOM 681 O O . GLN A 1 82 ? 0.222 1.964 -7.408 1.00 97.88 82 GLN A O 1
ATOM 686 N N . PHE A 1 83 ? 0.784 1.611 -5.259 1.00 98.06 83 PHE A N 1
ATOM 687 C CA . PHE A 1 83 ? 1.967 0.806 -5.554 1.00 98.06 83 PHE A CA 1
ATOM 688 C C . PHE A 1 83 ? 1.631 -0.478 -6.325 1.00 98.06 83 PHE A C 1
ATOM 690 O O . PHE A 1 83 ? 2.266 -0.789 -7.331 1.00 98.06 83 PHE A O 1
ATOM 697 N N . LEU A 1 84 ? 0.601 -1.212 -5.895 1.00 96.62 84 LEU A N 1
ATOM 698 C CA . LEU A 1 84 ? 0.182 -2.449 -6.560 1.00 96.62 84 LEU A CA 1
ATOM 699 C C . LEU A 1 84 ? -0.381 -2.187 -7.959 1.00 96.62 84 LEU A C 1
ATOM 701 O O . LEU A 1 84 ? -0.074 -2.942 -8.879 1.00 96.62 84 LEU A O 1
ATOM 705 N N . ASN A 1 85 ? -1.156 -1.113 -8.140 1.00 96.50 85 ASN A N 1
ATOM 706 C CA . ASN A 1 85 ? -1.618 -0.693 -9.463 1.00 96.50 85 ASN A CA 1
ATOM 707 C C . ASN A 1 85 ? -0.436 -0.352 -10.375 1.00 96.50 85 ASN A C 1
ATOM 709 O O . ASN A 1 85 ? -0.360 -0.876 -11.484 1.00 96.50 85 ASN A O 1
ATOM 713 N N . TYR A 1 86 ? 0.526 0.428 -9.878 1.00 96.62 86 TYR A N 1
ATOM 714 C CA . TYR A 1 86 ? 1.718 0.789 -10.637 1.00 96.62 86 TYR A CA 1
ATOM 715 C C . TYR A 1 86 ? 2.480 -0.444 -11.138 1.00 96.62 86 TYR A C 1
ATOM 717 O O . TYR A 1 86 ? 2.818 -0.522 -12.319 1.00 96.62 86 TYR A O 1
ATOM 725 N N . LEU A 1 87 ? 2.734 -1.418 -10.259 1.00 95.25 87 LEU A N 1
ATOM 726 C CA . LEU A 1 87 ? 3.530 -2.599 -10.593 1.00 95.25 87 LEU A CA 1
ATOM 727 C C . LEU A 1 87 ? 2.771 -3.632 -11.432 1.00 95.25 87 LEU A C 1
ATOM 729 O O . LEU A 1 87 ? 3.283 -4.111 -12.443 1.00 95.25 87 LEU A O 1
ATOM 733 N N . LEU A 1 88 ? 1.579 -4.023 -10.977 1.00 92.94 88 LEU A N 1
ATOM 734 C CA . LEU A 1 88 ? 0.875 -5.208 -11.476 1.00 92.94 88 LEU A CA 1
ATOM 735 C C . LEU A 1 88 ? -0.088 -4.893 -12.620 1.00 92.94 88 LEU A C 1
ATOM 737 O O . LEU A 1 88 ? -0.472 -5.806 -13.352 1.00 92.94 88 LEU A O 1
ATOM 741 N N . ILE A 1 89 ? -0.475 -3.624 -12.769 1.00 92.12 89 ILE A N 1
ATOM 742 C CA . ILE A 1 89 ? -1.448 -3.176 -13.766 1.00 92.12 89 ILE A CA 1
ATOM 743 C C . ILE A 1 89 ? -0.743 -2.282 -14.788 1.00 92.12 89 ILE A C 1
ATOM 745 O O . ILE A 1 89 ? -0.561 -2.695 -15.933 1.00 92.12 89 ILE A O 1
ATOM 749 N N . ASP A 1 90 ? -0.257 -1.115 -14.361 1.00 93.12 90 ASP A N 1
ATOM 750 C CA . ASP A 1 90 ? 0.261 -0.078 -15.261 1.00 93.12 90 ASP A CA 1
ATOM 751 C C . ASP A 1 90 ? 1.583 -0.498 -15.925 1.00 93.12 90 ASP A C 1
ATOM 753 O O . ASP A 1 90 ? 1.778 -0.305 -17.124 1.00 93.12 90 ASP A O 1
ATOM 757 N N . ASN A 1 91 ? 2.477 -1.146 -15.169 1.00 93.62 91 ASN A N 1
ATOM 758 C CA . ASN A 1 91 ? 3.805 -1.563 -15.633 1.00 93.62 91 ASN A CA 1
ATOM 759 C C . ASN A 1 91 ? 3.981 -3.085 -15.676 1.00 93.62 91 ASN A C 1
ATOM 761 O O . ASN A 1 91 ? 5.108 -3.591 -15.667 1.00 93.62 91 ASN A O 1
ATOM 765 N N . ARG A 1 92 ? 2.881 -3.841 -15.795 1.00 90.00 92 ARG A N 1
ATOM 766 C CA . ARG A 1 92 ? 2.912 -5.314 -15.828 1.00 90.00 92 ARG A CA 1
ATOM 767 C C . ARG A 1 92 ? 3.900 -5.863 -16.859 1.00 90.00 92 ARG A C 1
ATOM 769 O O . ARG A 1 92 ? 4.625 -6.812 -16.576 1.00 90.00 92 ARG A O 1
ATOM 776 N N . LYS A 1 93 ? 3.939 -5.266 -18.058 1.00 90.00 93 LYS A N 1
ATOM 777 C CA . LYS A 1 93 ? 4.832 -5.688 -19.154 1.00 90.00 93 LYS A CA 1
ATOM 778 C C . LYS A 1 93 ? 6.312 -5.411 -18.857 1.00 90.00 93 LYS A C 1
ATOM 780 O O . LYS A 1 93 ? 7.154 -6.174 -19.323 1.00 90.00 93 LYS A O 1
ATOM 785 N N . LYS A 1 94 ? 6.607 -4.347 -18.097 1.00 92.50 94 LYS A N 1
ATOM 786 C CA . LYS A 1 94 ? 7.964 -3.954 -17.680 1.00 92.50 94 LYS A CA 1
ATOM 787 C C . LYS A 1 94 ? 8.487 -4.911 -16.611 1.00 92.50 94 LYS A C 1
ATOM 789 O O . LYS A 1 94 ? 9.568 -5.460 -16.773 1.00 92.50 94 LYS A O 1
ATOM 794 N N . PHE A 1 95 ? 7.709 -5.139 -15.553 1.00 90.81 95 PHE A N 1
ATOM 795 C CA . PHE A 1 95 ? 8.183 -5.888 -14.384 1.00 90.81 95 PHE A CA 1
ATOM 796 C C . PHE A 1 95 ? 7.950 -7.394 -14.453 1.00 90.81 95 PHE A C 1
ATOM 798 O O . PHE A 1 95 ? 8.698 -8.146 -13.840 1.00 90.81 95 PHE A O 1
ATOM 805 N N . LYS A 1 96 ? 6.923 -7.847 -15.186 1.00 89.56 96 LYS A N 1
ATOM 806 C CA . LYS A 1 96 ? 6.602 -9.271 -15.397 1.00 89.56 96 LYS A CA 1
ATOM 807 C C . LYS A 1 96 ? 6.586 -10.097 -14.101 1.00 89.56 96 LYS A C 1
ATOM 809 O O . LYS A 1 96 ? 7.019 -11.245 -14.080 1.00 89.56 96 LYS A O 1
ATOM 814 N N . LEU A 1 97 ? 6.065 -9.512 -13.022 1.00 88.88 97 LEU A N 1
ATOM 815 C CA . LEU A 1 97 ? 5.974 -10.174 -11.723 1.00 88.88 97 LEU A CA 1
ATOM 816 C C . LEU A 1 97 ? 4.946 -11.309 -11.775 1.00 88.88 97 LEU A C 1
ATOM 818 O O . LEU A 1 97 ? 3.762 -11.071 -12.016 1.00 88.88 97 LEU A O 1
ATOM 822 N N . SER A 1 98 ? 5.400 -12.534 -11.517 1.00 84.81 98 SER A N 1
ATOM 823 C CA . SER A 1 98 ? 4.544 -13.713 -11.338 1.00 84.81 98 SER A CA 1
ATOM 824 C C . SER A 1 98 ? 4.048 -13.877 -9.901 1.00 84.81 98 SER A C 1
ATOM 826 O O . SER A 1 98 ? 3.024 -14.514 -9.677 1.00 84.81 98 SER A O 1
ATOM 828 N N . SER A 1 99 ? 4.767 -13.317 -8.924 1.00 87.62 99 SER A N 1
ATOM 829 C CA . SER A 1 99 ? 4.465 -13.433 -7.496 1.00 87.62 99 SER A CA 1
ATOM 830 C C . SER A 1 99 ? 4.977 -12.218 -6.716 1.00 87.62 99 SER A C 1
ATOM 832 O O . SER A 1 99 ? 5.940 -11.564 -7.118 1.00 87.62 99 SER A O 1
ATOM 834 N N . LEU A 1 100 ? 4.371 -11.947 -5.553 1.00 89.69 100 LEU A N 1
ATOM 835 C CA . LEU A 1 100 ? 4.878 -10.957 -4.592 1.00 89.69 100 LEU A CA 1
ATOM 836 C C . LEU A 1 100 ? 6.258 -11.334 -4.039 1.00 89.69 100 LEU A C 1
ATOM 838 O O . LEU A 1 100 ? 7.000 -10.447 -3.633 1.00 89.69 100 LEU A O 1
ATOM 842 N N . SER A 1 101 ? 6.621 -12.620 -4.058 1.00 89.25 101 SER A N 1
ATOM 843 C CA . SER A 1 101 ? 7.961 -13.086 -3.679 1.00 89.25 101 SER A CA 1
ATOM 844 C C . SER A 1 101 ? 9.059 -12.617 -4.639 1.00 89.25 101 SER A C 1
ATOM 846 O O . SER A 1 101 ? 10.231 -12.645 -4.286 1.00 89.25 101 SER A O 1
ATOM 848 N N . ASN A 1 102 ? 8.694 -12.160 -5.844 1.00 89.69 102 ASN A N 1
ATOM 849 C CA . ASN A 1 102 ? 9.622 -11.572 -6.811 1.00 89.69 102 ASN A CA 1
ATOM 850 C C . ASN A 1 102 ? 9.789 -10.051 -6.633 1.00 89.69 102 ASN A C 1
ATOM 852 O O . ASN A 1 102 ? 10.476 -9.418 -7.436 1.00 89.69 102 ASN A O 1
ATOM 856 N N . LEU A 1 103 ? 9.151 -9.440 -5.625 1.00 91.81 103 LEU A N 1
ATOM 857 C CA . LEU A 1 103 ? 9.384 -8.030 -5.321 1.00 91.81 103 LEU A CA 1
ATOM 858 C C . LEU A 1 103 ? 10.827 -7.814 -4.860 1.00 91.81 103 LEU A C 1
ATOM 860 O O . LEU A 1 103 ? 11.434 -8.638 -4.187 1.00 91.81 103 LEU A O 1
ATOM 864 N N . THR A 1 104 ? 11.360 -6.653 -5.215 1.00 91.44 104 THR A N 1
ATOM 865 C CA . THR A 1 104 ? 12.735 -6.238 -4.926 1.00 91.44 104 THR A CA 1
ATOM 866 C C . THR A 1 104 ? 12.721 -4.749 -4.630 1.00 91.44 104 THR A C 1
ATOM 868 O O . THR A 1 104 ? 11.812 -4.032 -5.051 1.00 91.44 104 THR A O 1
ATOM 871 N N . ILE A 1 105 ? 13.752 -4.260 -3.951 1.00 91.00 105 ILE A N 1
ATOM 872 C CA . ILE A 1 105 ? 13.894 -2.844 -3.586 1.00 91.00 105 ILE A CA 1
ATOM 873 C C . ILE A 1 105 ? 13.835 -1.916 -4.817 1.00 91.00 105 ILE A C 1
ATOM 875 O O . ILE A 1 105 ? 13.328 -0.793 -4.731 1.00 91.00 105 ILE A O 1
ATOM 879 N N . ILE A 1 106 ? 14.281 -2.402 -5.982 1.00 91.62 106 ILE A N 1
ATOM 880 C CA . ILE A 1 106 ? 14.235 -1.672 -7.257 1.00 91.62 106 ILE A CA 1
ATOM 881 C C . ILE A 1 106 ? 12.791 -1.308 -7.622 1.00 91.62 106 ILE A C 1
ATOM 883 O O . ILE A 1 106 ? 12.532 -0.175 -8.014 1.00 91.62 106 ILE A O 1
ATOM 887 N N . HIS A 1 107 ? 11.834 -2.218 -7.419 1.00 94.62 107 HIS A N 1
ATOM 888 C CA . HIS A 1 107 ? 10.419 -1.965 -7.699 1.00 94.62 107 HIS A CA 1
ATOM 889 C C . HIS A 1 107 ? 9.852 -0.823 -6.847 1.00 94.62 107 HIS A C 1
ATOM 891 O O . HIS A 1 107 ? 9.122 0.029 -7.351 1.00 94.62 107 HIS A O 1
ATOM 897 N N . GLY A 1 108 ? 10.196 -0.794 -5.554 1.00 94.88 108 GLY A N 1
ATOM 898 C CA . GLY A 1 108 ? 9.803 0.296 -4.660 1.00 94.88 108 GLY A CA 1
ATOM 899 C C . GLY A 1 108 ? 10.442 1.625 -5.060 1.00 94.88 108 GLY A C 1
ATOM 900 O O . GLY A 1 108 ? 9.751 2.634 -5.151 1.00 94.88 108 GLY A O 1
ATOM 901 N N . THR A 1 109 ? 11.738 1.612 -5.376 1.00 94.81 109 THR A N 1
ATOM 902 C CA . THR A 1 109 ? 12.477 2.810 -5.805 1.00 94.81 109 THR A CA 1
ATOM 903 C C . THR A 1 109 ? 11.916 3.396 -7.102 1.00 94.81 109 THR A C 1
ATOM 905 O O . THR A 1 109 ? 11.656 4.595 -7.178 1.00 94.81 109 THR A O 1
ATOM 908 N N . ASP A 1 110 ? 11.661 2.552 -8.103 1.00 96.12 110 ASP A N 1
ATOM 909 C CA . ASP A 1 110 ? 11.107 2.964 -9.395 1.00 96.12 110 ASP A CA 1
ATOM 910 C C . ASP A 1 110 ? 9.707 3.580 -9.240 1.00 96.12 110 ASP A C 1
ATOM 912 O O . ASP A 1 110 ? 9.421 4.622 -9.825 1.00 96.12 110 ASP A O 1
ATOM 916 N N . PHE A 1 111 ? 8.864 3.015 -8.369 1.00 97.62 111 PHE A N 1
ATOM 917 C CA . PHE A 1 111 ? 7.559 3.597 -8.050 1.00 97.62 111 PHE A CA 1
ATOM 918 C C . PHE A 1 111 ? 7.653 4.962 -7.354 1.00 97.62 111 PHE A C 1
ATOM 920 O O . PHE A 1 111 ? 6.912 5.884 -7.699 1.00 97.62 111 PHE A O 1
ATOM 927 N N . LEU A 1 112 ? 8.551 5.121 -6.380 1.00 96.69 112 LEU A N 1
ATOM 928 C CA . LEU A 1 112 ? 8.731 6.405 -5.697 1.00 96.69 112 LEU A CA 1
ATOM 929 C C . LEU A 1 112 ? 9.229 7.484 -6.674 1.00 96.69 112 LEU A C 1
ATOM 931 O O . LEU A 1 112 ? 8.726 8.607 -6.651 1.00 96.69 112 LEU A O 1
ATOM 935 N N . ASN A 1 113 ? 10.132 7.126 -7.592 1.00 94.81 113 ASN A N 1
ATOM 936 C CA . ASN A 1 113 ? 10.581 8.009 -8.672 1.00 94.81 113 ASN A CA 1
ATOM 937 C C . ASN A 1 113 ? 9.456 8.354 -9.651 1.00 94.81 113 ASN A C 1
ATOM 939 O O . ASN A 1 113 ? 9.331 9.504 -10.070 1.00 94.81 113 ASN A O 1
ATOM 943 N N . PHE A 1 114 ? 8.587 7.395 -9.969 1.00 95.62 114 PHE A N 1
ATOM 944 C CA . PHE A 1 114 ? 7.390 7.662 -10.756 1.00 95.62 114 PHE A CA 1
ATOM 945 C C . PHE A 1 114 ? 6.483 8.699 -10.075 1.00 95.62 114 PHE A C 1
ATOM 947 O O . PHE A 1 114 ? 6.058 9.650 -10.732 1.00 95.62 114 PHE A O 1
ATOM 954 N N . LEU A 1 115 ? 6.236 8.590 -8.765 1.00 94.44 115 LEU A N 1
ATOM 955 C CA . LEU A 1 115 ? 5.434 9.580 -8.034 1.00 94.44 115 LEU A CA 1
ATOM 956 C C . LEU A 1 115 ? 6.057 10.982 -8.066 1.00 94.44 115 LEU A C 1
ATOM 958 O O . LEU A 1 115 ? 5.328 11.959 -8.258 1.00 94.44 115 LEU A O 1
ATOM 962 N N . LEU A 1 116 ? 7.383 11.077 -7.921 1.00 92.50 116 LEU A N 1
ATOM 963 C CA . LEU A 1 116 ? 8.125 12.335 -8.057 1.00 92.50 116 LEU A CA 1
ATOM 964 C C . LEU A 1 116 ? 7.970 12.919 -9.468 1.00 92.50 116 LEU A C 1
ATOM 966 O O . LEU A 1 116 ? 7.589 14.077 -9.609 1.00 92.50 116 LEU A O 1
ATOM 970 N N . SER A 1 117 ? 8.138 12.104 -10.515 1.00 90.62 117 SER A N 1
ATOM 971 C CA . SER A 1 117 ? 7.960 12.542 -11.911 1.00 90.62 117 SER A CA 1
ATOM 972 C C . SER A 1 117 ? 6.531 12.996 -12.241 1.00 90.62 117 SER A C 1
ATOM 974 O O . SER A 1 117 ? 6.316 13.758 -13.179 1.00 90.62 117 SER A O 1
ATOM 976 N N . LYS A 1 118 ? 5.541 12.549 -11.458 1.00 90.81 118 LYS A N 1
ATOM 977 C CA . LYS A 1 118 ? 4.136 12.966 -11.560 1.00 90.81 118 LYS A CA 1
ATOM 978 C C . LYS A 1 118 ? 3.830 14.264 -10.805 1.00 90.81 118 LYS A C 1
ATOM 980 O O . LYS A 1 118 ? 2.679 14.689 -10.804 1.00 90.81 118 LYS A O 1
ATOM 985 N N . GLY A 1 119 ? 4.827 14.880 -10.168 1.00 89.31 119 GLY A N 1
ATOM 986 C CA . GLY A 1 119 ? 4.688 16.131 -9.421 1.00 89.31 119 GLY A CA 1
ATOM 987 C C . GLY A 1 119 ? 4.303 15.950 -7.951 1.00 89.31 119 GLY A C 1
ATOM 988 O O . GLY A 1 119 ? 3.885 16.906 -7.301 1.00 89.31 119 GLY A O 1
ATOM 989 N N . SER A 1 120 ? 4.419 14.739 -7.393 1.00 89.69 120 SER A N 1
ATOM 990 C CA . SER A 1 120 ? 4.214 14.550 -5.952 1.00 89.69 120 SER A CA 1
ATOM 991 C C . SER A 1 120 ? 5.339 15.216 -5.164 1.00 89.69 120 SER A C 1
ATOM 993 O O . SER A 1 120 ? 6.512 15.008 -5.459 1.00 89.69 120 SER A O 1
ATOM 995 N N . SER A 1 121 ? 4.996 15.959 -4.107 1.00 90.69 121 SER A N 1
ATOM 996 C CA . SER A 1 121 ? 6.009 16.577 -3.241 1.00 90.69 121 SER A CA 1
ATOM 997 C C . SER A 1 121 ? 6.892 15.536 -2.541 1.00 90.69 121 SER A C 1
ATOM 999 O O . SER A 1 121 ? 6.417 14.450 -2.189 1.00 90.69 121 SER A O 1
ATOM 1001 N N . ASN A 1 122 ? 8.137 15.908 -2.223 1.00 89.75 122 ASN A N 1
ATOM 1002 C CA . ASN A 1 122 ? 9.061 15.076 -1.442 1.00 89.75 122 ASN A CA 1
ATOM 1003 C C . ASN A 1 122 ? 8.426 14.555 -0.144 1.00 89.75 122 ASN A C 1
ATOM 1005 O O . ASN A 1 122 ? 8.589 13.388 0.204 1.00 89.75 122 ASN A O 1
ATOM 1009 N N . LEU A 1 123 ? 7.670 15.402 0.567 1.00 90.38 123 LEU A N 1
ATOM 1010 C CA . LEU A 1 123 ? 7.002 15.015 1.811 1.00 90.38 123 LEU A CA 1
ATOM 1011 C C . LEU A 1 123 ? 5.954 13.918 1.579 1.00 90.38 123 LEU A C 1
ATOM 1013 O O . LEU A 1 123 ? 5.896 12.948 2.336 1.00 90.38 123 LEU A O 1
ATOM 1017 N N . SER A 1 124 ? 5.143 14.057 0.528 1.00 91.69 124 SER A N 1
ATOM 1018 C CA . SER A 1 124 ? 4.142 13.055 0.156 1.00 91.69 124 SER A CA 1
ATOM 1019 C C . SER A 1 124 ? 4.806 11.730 -0.213 1.00 91.69 124 SER A C 1
ATOM 1021 O O . SER A 1 124 ? 4.414 10.687 0.305 1.00 91.69 124 SER A O 1
ATOM 1023 N N . VAL A 1 125 ? 5.859 11.770 -1.033 1.00 94.56 125 VAL A N 1
ATOM 1024 C CA . VAL A 1 125 ? 6.607 10.573 -1.447 1.00 94.56 125 VAL A CA 1
ATOM 1025 C C . VAL A 1 125 ? 7.282 9.904 -0.251 1.00 94.56 125 VAL A C 1
ATOM 1027 O O . VAL A 1 125 ? 7.176 8.692 -0.103 1.00 94.56 125 VAL A O 1
ATOM 1030 N N . LYS A 1 126 ? 7.840 10.673 0.690 1.00 93.62 126 LYS A N 1
ATOM 1031 C CA . LYS A 1 126 ? 8.410 10.145 1.940 1.00 93.62 126 LYS A CA 1
ATOM 1032 C C . LYS A 1 126 ? 7.365 9.462 2.829 1.00 93.62 126 LYS A C 1
ATOM 1034 O O . LYS A 1 126 ? 7.670 8.510 3.545 1.00 93.62 126 LYS A O 1
ATOM 1039 N N . ASN A 1 127 ? 6.113 9.918 2.804 1.00 93.94 127 ASN A N 1
ATOM 1040 C CA . ASN A 1 127 ? 5.022 9.236 3.505 1.00 93.94 127 ASN A CA 1
ATOM 1041 C C . ASN A 1 127 ? 4.643 7.910 2.833 1.00 93.94 127 ASN A C 1
ATOM 1043 O O . ASN A 1 127 ? 4.395 6.932 3.538 1.00 93.94 127 ASN A O 1
ATOM 1047 N N . VAL A 1 128 ? 4.643 7.862 1.500 1.00 97.00 128 VAL A N 1
ATOM 1048 C CA . VAL A 1 128 ? 4.445 6.623 0.733 1.00 97.00 128 VAL A CA 1
ATOM 1049 C C . VAL A 1 128 ? 5.597 5.644 0.972 1.00 97.00 128 VAL A C 1
ATOM 1051 O O . VAL A 1 128 ? 5.361 4.468 1.241 1.00 97.00 128 VAL A O 1
ATOM 1054 N N . GLU A 1 129 ? 6.836 6.131 0.969 1.00 95.81 129 GLU A N 1
ATOM 1055 C CA . GLU A 1 129 ? 8.046 5.356 1.254 1.00 95.81 129 GLU A CA 1
ATOM 1056 C C . GLU A 1 129 ? 7.969 4.650 2.616 1.00 95.81 129 GLU A C 1
ATOM 1058 O O . GLU A 1 129 ? 8.240 3.452 2.716 1.00 95.81 129 GLU A O 1
ATOM 1063 N N . ARG A 1 130 ? 7.514 5.347 3.667 1.00 94.25 130 ARG A N 1
ATOM 1064 C CA . ARG A 1 130 ? 7.295 4.740 4.994 1.00 94.25 130 ARG A CA 1
ATOM 1065 C C . ARG A 1 130 ? 6.270 3.605 4.955 1.00 94.25 130 ARG A C 1
ATOM 1067 O O . ARG A 1 130 ? 6.475 2.578 5.603 1.00 94.25 130 ARG A O 1
ATOM 1074 N N . THR A 1 131 ? 5.185 3.760 4.195 1.00 96.44 131 THR A N 1
ATOM 1075 C CA . THR A 1 131 ? 4.204 2.683 3.987 1.00 96.44 131 THR A CA 1
ATOM 1076 C C . THR A 1 131 ? 4.857 1.484 3.302 1.00 96.44 131 THR A C 1
ATOM 1078 O O . THR A 1 131 ? 4.680 0.356 3.761 1.00 96.44 131 THR A O 1
ATOM 1081 N N . LEU A 1 132 ? 5.650 1.712 2.249 1.00 96.38 132 LEU A N 1
ATOM 1082 C CA . LEU A 1 132 ? 6.347 0.639 1.538 1.00 96.38 132 LEU A CA 1
ATOM 1083 C C . LEU A 1 132 ? 7.348 -0.089 2.425 1.00 96.38 132 LEU A C 1
ATOM 1085 O O . LEU A 1 132 ? 7.388 -1.314 2.399 1.00 96.38 132 LEU A O 1
ATOM 1089 N N . LYS A 1 133 ? 8.092 0.629 3.268 1.00 94.31 133 LYS A N 1
ATOM 1090 C CA . LYS A 1 133 ? 9.003 0.008 4.234 1.0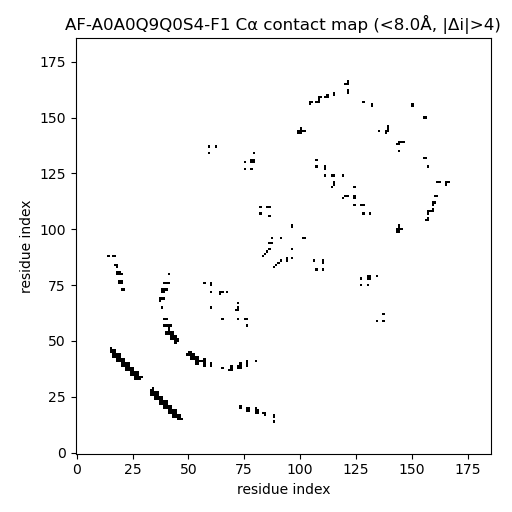0 94.31 133 LYS A CA 1
ATOM 1091 C C . LYS A 1 133 ? 8.261 -0.986 5.125 1.00 94.31 133 LYS A C 1
ATOM 1093 O O . LYS A 1 133 ? 8.654 -2.144 5.218 1.00 94.31 133 LYS A O 1
ATOM 1098 N N . HIS A 1 134 ? 7.134 -0.570 5.702 1.00 95.19 134 HIS A N 1
ATOM 1099 C CA . HIS A 1 134 ? 6.297 -1.471 6.494 1.00 95.19 134 HIS A CA 1
ATOM 1100 C C . HIS A 1 134 ? 5.744 -2.640 5.677 1.00 95.19 134 HIS A C 1
ATOM 1102 O O . HIS A 1 134 ? 5.632 -3.742 6.208 1.00 95.19 134 HIS A O 1
ATOM 1108 N N . PHE A 1 135 ? 5.394 -2.421 4.410 1.00 96.06 135 PHE A N 1
ATOM 1109 C CA . PHE A 1 135 ? 4.889 -3.478 3.539 1.00 96.06 135 PHE A CA 1
ATOM 1110 C C . PHE A 1 135 ? 5.949 -4.546 3.257 1.00 96.06 135 PHE A C 1
ATOM 1112 O O . PHE A 1 135 ? 5.664 -5.732 3.395 1.00 96.06 135 PHE A O 1
ATOM 1119 N N . TYR A 1 136 ? 7.183 -4.147 2.950 1.00 94.06 136 TYR A N 1
ATOM 1120 C CA . TYR A 1 136 ? 8.287 -5.087 2.753 1.00 94.06 136 TYR A CA 1
ATOM 1121 C C . TYR A 1 136 ? 8.601 -5.848 4.045 1.00 94.06 136 TYR A C 1
ATOM 1123 O O . TYR A 1 136 ? 8.689 -7.073 4.010 1.00 94.06 136 TYR A O 1
ATOM 1131 N N . SER A 1 137 ? 8.650 -5.170 5.200 1.00 92.69 137 SER A N 1
ATOM 1132 C CA . SER A 1 137 ? 8.807 -5.844 6.500 1.00 92.69 137 SER A CA 1
ATOM 1133 C C . SER A 1 137 ? 7.690 -6.856 6.772 1.00 92.69 137 SER A C 1
ATOM 1135 O O . SER A 1 137 ? 7.956 -7.949 7.264 1.00 92.69 137 SER A O 1
ATOM 1137 N N . PHE A 1 138 ? 6.444 -6.523 6.424 1.00 94.94 138 PHE A N 1
ATOM 1138 C CA . PHE A 1 138 ? 5.312 -7.441 6.544 1.00 94.94 138 PHE A CA 1
ATOM 1139 C C . PHE A 1 138 ? 5.491 -8.686 5.666 1.00 94.94 138 PHE A C 1
ATOM 1141 O O . PHE A 1 138 ? 5.260 -9.798 6.136 1.00 94.94 138 PHE A O 1
ATOM 1148 N N . LEU A 1 139 ? 5.922 -8.524 4.412 1.00 93.81 139 LEU A N 1
ATOM 1149 C CA . LEU A 1 139 ? 6.158 -9.651 3.507 1.00 93.81 139 LEU A CA 1
ATOM 1150 C C . LEU A 1 139 ? 7.312 -10.546 3.980 1.00 93.81 139 LEU A C 1
ATOM 1152 O O . LEU A 1 139 ? 7.183 -11.768 3.910 1.00 93.81 139 LEU A O 1
ATOM 1156 N N . ILE A 1 140 ? 8.393 -9.960 4.502 1.00 92.31 140 ILE A N 1
ATOM 1157 C CA . ILE A 1 140 ? 9.513 -10.700 5.105 1.00 92.31 140 ILE A CA 1
ATOM 1158 C C . ILE A 1 140 ? 9.024 -11.490 6.323 1.00 92.31 140 ILE A C 1
ATOM 1160 O O . ILE A 1 140 ? 9.242 -12.694 6.408 1.00 92.31 140 ILE A O 1
ATOM 1164 N N . GLN A 1 141 ? 8.274 -10.856 7.232 1.00 92.56 141 GLN A N 1
ATOM 1165 C CA . GLN A 1 141 ? 7.736 -11.533 8.418 1.00 92.56 141 GLN A CA 1
ATOM 1166 C C . GLN A 1 141 ? 6.772 -12.676 8.059 1.00 92.56 141 GLN A C 1
ATOM 1168 O O . GLN A 1 141 ? 6.643 -13.643 8.807 1.00 92.56 141 GLN A O 1
ATOM 1173 N N . LYS A 1 142 ? 6.077 -12.577 6.922 1.00 92.62 142 LYS A N 1
ATOM 1174 C CA . LYS A 1 142 ? 5.212 -13.642 6.397 1.00 92.62 142 LYS A CA 1
ATOM 1175 C C . LYS A 1 142 ? 5.962 -14.715 5.603 1.00 92.62 142 LYS A C 1
ATOM 1177 O O . LYS A 1 142 ? 5.306 -15.626 5.108 1.00 92.62 142 LYS A O 1
ATOM 1182 N N . GLY A 1 143 ? 7.287 -14.623 5.478 1.00 91.69 143 GLY A N 1
ATOM 1183 C CA . GLY A 1 143 ? 8.107 -15.562 4.709 1.00 91.69 143 GLY A CA 1
ATOM 1184 C C . GLY A 1 143 ? 7.878 -15.486 3.196 1.00 91.69 143 GLY A C 1
ATOM 1185 O O . GLY A 1 143 ? 8.214 -16.423 2.482 1.00 91.69 143 GLY A O 1
ATOM 1186 N N . ILE A 1 144 ? 7.274 -14.398 2.703 1.00 91.88 144 ILE A N 1
ATOM 1187 C CA . ILE A 1 144 ? 6.995 -14.192 1.272 1.00 91.88 144 ILE A CA 1
ATOM 1188 C C . ILE A 1 144 ? 8.232 -13.630 0.569 1.00 91.88 144 ILE A C 1
ATOM 1190 O O . ILE A 1 144 ? 8.540 -14.034 -0.550 1.00 91.88 144 ILE A O 1
ATOM 1194 N N . LEU A 1 145 ? 8.925 -12.693 1.219 1.00 89.62 145 LEU A N 1
ATOM 1195 C CA . LEU A 1 145 ? 10.212 -12.174 0.765 1.00 89.62 145 LEU A CA 1
ATOM 1196 C C . LEU A 1 145 ? 11.336 -12.787 1.590 1.00 8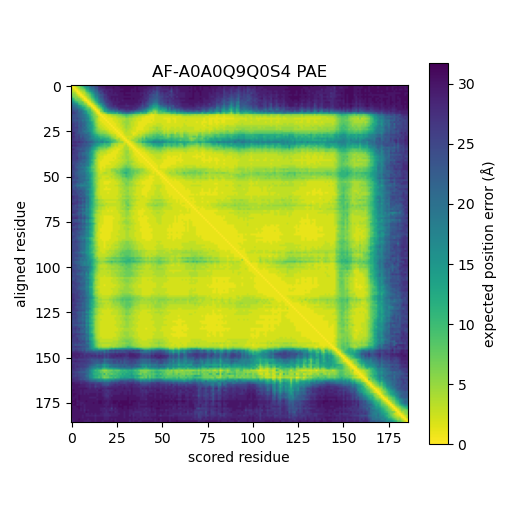9.62 145 LEU A C 1
ATOM 1198 O O . LEU A 1 145 ? 11.213 -12.921 2.808 1.00 89.62 145 LEU A O 1
ATOM 1202 N N . GLN A 1 146 ? 12.436 -13.127 0.923 1.00 81.94 146 GLN A N 1
ATOM 1203 C CA . GLN A 1 146 ? 13.664 -13.502 1.610 1.00 81.94 146 GLN A CA 1
ATOM 1204 C C . GLN A 1 146 ? 14.305 -12.254 2.218 1.00 81.94 146 GLN A C 1
ATOM 1206 O O . GLN A 1 146 ? 14.258 -11.168 1.636 1.00 81.94 146 GLN A O 1
ATOM 1211 N N . ASN A 1 147 ? 14.875 -12.413 3.409 1.00 66.00 147 ASN A N 1
ATOM 1212 C CA . ASN A 1 147 ? 15.569 -11.336 4.092 1.00 66.00 147 ASN A CA 1
ATOM 1213 C C . ASN A 1 147 ? 16.872 -11.063 3.325 1.00 66.00 147 ASN A C 1
ATOM 1215 O O . ASN A 1 147 ? 17.752 -11.917 3.300 1.00 66.00 147 ASN A O 1
ATOM 1219 N N . SER A 1 148 ? 16.998 -9.913 2.664 1.00 58.78 148 SER A N 1
ATOM 1220 C CA . SER A 1 148 ? 18.324 -9.434 2.271 1.00 58.78 148 SER A CA 1
ATOM 1221 C C . SER A 1 148 ? 18.985 -8.927 3.549 1.00 58.78 148 SER A C 1
ATOM 1223 O O . SER A 1 148 ? 18.473 -7.979 4.144 1.00 58.78 148 SER A O 1
ATOM 1225 N N . GLU A 1 149 ? 20.053 -9.583 3.995 1.00 47.84 149 GLU A N 1
ATOM 1226 C CA . GLU A 1 149 ? 20.638 -9.456 5.341 1.00 47.84 149 GLU A CA 1
ATOM 1227 C C . GLU A 1 149 ? 21.095 -8.037 5.757 1.00 47.84 149 GLU A C 1
ATOM 1229 O O . GLU A 1 149 ? 21.376 -7.819 6.928 1.00 47.84 149 GLU A O 1
ATOM 1234 N N . ASP A 1 150 ? 21.045 -7.033 4.878 1.00 46.12 150 ASP A N 1
ATOM 1235 C CA . ASP A 1 150 ? 21.532 -5.671 5.140 1.00 46.12 150 ASP A CA 1
ATOM 1236 C C . ASP A 1 150 ? 20.430 -4.604 5.139 1.00 46.12 150 ASP A C 1
ATOM 1238 O O . ASP A 1 150 ? 20.431 -3.666 4.339 1.00 46.12 150 ASP A O 1
ATOM 1242 N N . THR A 1 151 ? 19.464 -4.690 6.053 1.00 47.91 151 THR A N 1
ATOM 1243 C CA . THR A 1 151 ? 18.594 -3.531 6.313 1.00 47.91 151 THR A CA 1
ATOM 1244 C C . THR A 1 151 ? 18.615 -3.139 7.778 1.00 47.91 151 THR A C 1
ATOM 1246 O O . THR A 1 151 ? 17.854 -3.642 8.600 1.00 47.91 151 THR A O 1
ATOM 1249 N N . ASN A 1 152 ? 19.474 -2.164 8.095 1.00 53.09 152 ASN A N 1
ATOM 1250 C CA . ASN A 1 152 ? 19.329 -1.373 9.309 1.00 53.09 152 ASN A CA 1
ATOM 1251 C C . ASN A 1 152 ? 17.881 -0.828 9.353 1.00 53.09 152 ASN A C 1
ATOM 1253 O O . ASN A 1 152 ? 17.469 -0.137 8.413 1.00 53.09 152 ASN A O 1
ATOM 1257 N N . PRO A 1 153 ? 17.095 -1.113 10.410 1.00 53.25 153 PRO A N 1
ATOM 1258 C CA . PRO A 1 153 ? 15.707 -0.675 10.517 1.00 53.25 153 PRO A CA 1
ATOM 1259 C C . PRO A 1 153 ? 15.538 0.848 10.512 1.00 53.25 153 PRO A C 1
ATOM 1261 O O . PRO A 1 153 ? 14.415 1.307 10.300 1.00 53.25 153 PRO A O 1
ATOM 1264 N N . ASP A 1 154 ? 16.609 1.631 10.643 1.00 54.88 154 ASP A N 1
ATOM 1265 C CA . ASP A 1 154 ? 16.591 3.094 10.550 1.00 54.88 154 ASP A CA 1
ATOM 1266 C C . ASP A 1 154 ? 16.874 3.628 9.138 1.00 54.88 154 ASP A C 1
ATOM 1268 O O . ASP A 1 154 ? 16.430 4.725 8.796 1.00 54.88 154 ASP A O 1
ATOM 1272 N N . VAL A 1 155 ? 17.495 2.836 8.260 1.00 63.62 155 VAL A N 1
ATOM 1273 C CA . VAL A 1 155 ? 17.773 3.232 6.870 1.00 63.62 155 VAL A CA 1
ATOM 1274 C C . VAL A 1 155 ? 16.650 2.726 5.962 1.00 63.62 155 VAL A C 1
ATOM 1276 O O . VAL A 1 155 ? 16.075 1.653 6.159 1.00 63.62 155 VAL A O 1
ATOM 1279 N N . THR A 1 156 ? 16.216 3.554 5.016 1.00 68.19 156 THR A N 1
ATOM 1280 C CA . THR A 1 156 ? 15.287 3.117 3.968 1.00 68.19 156 THR A CA 1
ATOM 1281 C C . THR A 1 156 ? 16.088 2.384 2.895 1.00 68.19 156 THR A C 1
ATOM 1283 O O . THR A 1 156 ? 17.094 2.926 2.443 1.00 68.19 156 THR A O 1
ATOM 1286 N N . PRO A 1 157 ? 15.698 1.160 2.490 1.00 77.62 157 PRO A N 1
ATOM 1287 C CA . PRO A 1 157 ? 16.401 0.474 1.413 1.00 77.62 157 PRO A CA 1
ATOM 1288 C C . PRO A 1 157 ? 16.154 1.144 0.055 1.00 77.62 157 PRO A C 1
ATOM 1290 O O . PRO A 1 157 ? 16.892 0.902 -0.894 1.00 77.62 157 PRO A O 1
ATOM 1293 N N . PHE A 1 158 ? 15.103 1.959 -0.067 1.00 84.94 158 PHE A N 1
ATOM 1294 C CA . PHE A 1 158 ? 14.752 2.618 -1.319 1.00 84.94 158 PHE A CA 1
ATOM 1295 C C . PHE A 1 158 ? 15.667 3.817 -1.585 1.00 84.94 158 PHE A C 1
ATOM 1297 O O . PHE A 1 158 ? 16.046 4.530 -0.659 1.00 84.94 158 PHE A O 1
ATOM 1304 N N . ASN A 1 159 ? 15.971 4.073 -2.861 1.00 85.56 159 ASN A N 1
ATOM 1305 C CA . ASN A 1 159 ? 16.825 5.192 -3.274 1.00 85.56 159 ASN A CA 1
ATOM 1306 C C . ASN A 1 159 ? 16.104 6.165 -4.235 1.00 85.56 159 ASN A C 1
ATOM 1308 O O . ASN A 1 159 ? 16.473 6.261 -5.410 1.00 85.56 159 ASN A O 1
ATOM 1312 N N . PRO A 1 160 ? 15.015 6.830 -3.797 1.00 84.00 160 PRO A N 1
ATOM 1313 C CA . PRO A 1 160 ? 14.294 7.786 -4.631 1.00 84.00 160 PRO A CA 1
ATOM 1314 C C . PRO A 1 160 ? 15.104 9.071 -4.882 1.00 84.00 160 PRO A C 1
ATOM 1316 O O . PRO A 1 160 ? 15.790 9.588 -4.001 1.00 84.00 160 PRO A O 1
ATOM 1319 N N . MET A 1 161 ? 14.965 9.634 -6.081 1.00 86.00 161 MET A N 1
ATOM 1320 C CA . MET A 1 161 ? 15.626 10.862 -6.530 1.00 86.00 161 MET A CA 1
ATOM 1321 C C . MET A 1 161 ? 14.910 12.111 -6.007 1.00 86.00 161 MET A C 1
ATOM 1323 O O . MET A 1 161 ? 14.319 12.875 -6.769 1.00 86.00 161 MET A O 1
ATOM 1327 N N . TYR A 1 162 ? 14.941 12.325 -4.692 1.00 83.56 162 TYR A N 1
ATOM 1328 C CA . TYR A 1 162 ? 14.388 13.540 -4.099 1.00 83.56 162 TYR A CA 1
ATOM 1329 C C . TYR A 1 162 ? 15.075 14.790 -4.663 1.00 83.56 162 TYR A C 1
ATOM 1331 O O . TYR A 1 162 ? 16.287 14.968 -4.546 1.00 83.56 162 TYR A O 1
ATOM 1339 N N . SER A 1 163 ? 14.290 15.696 -5.236 1.00 73.00 163 SER A N 1
ATOM 1340 C CA . SER A 1 163 ? 14.777 16.994 -5.706 1.00 73.00 163 SER A CA 1
ATOM 1341 C C . SER A 1 163 ? 15.031 17.932 -4.526 1.00 73.00 163 SER A C 1
ATOM 1343 O O . SER A 1 163 ? 14.173 18.063 -3.648 1.00 73.00 163 SER A O 1
ATOM 1345 N N . LYS A 1 164 ? 16.159 18.650 -4.526 1.00 63.41 164 LYS A N 1
ATOM 1346 C CA . LYS A 1 164 ? 16.456 19.681 -3.512 1.00 63.41 164 LYS A CA 1
ATOM 1347 C C . LYS A 1 164 ? 15.468 20.857 -3.553 1.00 63.41 164 LYS A C 1
ATOM 1349 O O . LYS A 1 164 ? 15.224 21.474 -2.525 1.00 63.41 164 LYS A O 1
ATOM 1354 N N . GLU A 1 165 ? 14.848 21.097 -4.707 1.00 54.84 165 GLU A N 1
ATOM 1355 C CA . GLU A 1 165 ? 13.954 22.234 -4.981 1.00 54.84 165 GLU A CA 1
ATOM 1356 C C . GLU A 1 165 ? 12.649 22.221 -4.165 1.00 54.84 165 GLU A C 1
ATOM 1358 O O . GLU A 1 165 ? 12.094 23.272 -3.879 1.00 54.84 165 GLU A O 1
ATOM 1363 N N . PHE A 1 166 ? 12.195 21.049 -3.705 1.00 46.94 166 PHE A N 1
ATOM 1364 C CA . PHE A 1 166 ? 10.985 20.906 -2.877 1.00 46.94 166 PHE A CA 1
ATOM 1365 C C . PHE A 1 166 ? 11.291 20.547 -1.412 1.00 46.94 166 PHE A C 1
ATOM 1367 O O . PHE A 1 166 ? 10.388 20.179 -0.657 1.00 46.94 166 PHE A O 1
ATOM 1374 N N . ALA A 1 167 ? 12.564 20.575 -1.001 1.00 46.38 167 ALA A N 1
ATOM 1375 C CA . ALA A 1 167 ? 12.977 20.206 0.354 1.00 46.38 167 ALA A CA 1
ATOM 1376 C C . ALA A 1 167 ? 12.708 21.310 1.395 1.00 46.38 167 ALA A C 1
ATOM 1378 O O . ALA A 1 167 ? 12.738 21.027 2.593 1.00 46.38 167 ALA A O 1
ATOM 1379 N N . TYR A 1 168 ? 12.405 22.534 0.959 1.00 43.78 168 TYR A N 1
ATOM 1380 C CA . TYR A 1 168 ? 12.137 23.665 1.837 1.00 43.78 168 TYR A CA 1
ATOM 138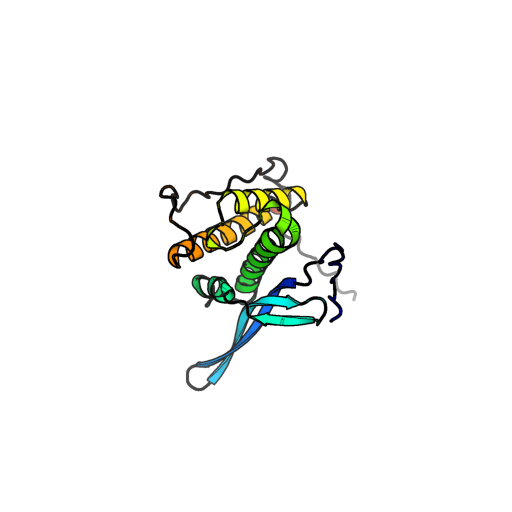1 C C . TYR A 1 168 ? 11.145 24.621 1.166 1.00 43.78 168 TYR A C 1
ATOM 1383 O O . TYR A 1 168 ? 11.506 25.347 0.248 1.00 43.78 168 TYR A O 1
ATOM 1391 N N . ASP A 1 169 ? 9.891 24.592 1.616 1.00 45.53 169 ASP A N 1
ATOM 1392 C CA . ASP A 1 169 ? 8.939 25.676 1.376 1.00 45.53 169 ASP A CA 1
ATOM 1393 C C . ASP A 1 169 ? 8.860 26.500 2.676 1.00 45.53 169 ASP A C 1
ATOM 1395 O O . ASP A 1 169 ? 8.212 26.049 3.630 1.00 45.53 169 ASP A O 1
ATOM 1399 N N . PRO A 1 170 ? 9.553 27.652 2.769 1.00 47.16 170 PRO A N 1
ATOM 1400 C CA . PRO A 1 170 ? 9.533 28.497 3.961 1.00 47.16 170 PRO A CA 1
ATOM 1401 C C . PRO A 1 170 ? 8.135 29.038 4.297 1.00 47.16 170 PRO A C 1
ATOM 1403 O O . PRO A 1 170 ? 7.905 29.458 5.431 1.00 47.16 170 PRO A O 1
ATOM 1406 N N . GLU A 1 171 ? 7.182 29.003 3.359 1.00 51.09 171 GLU A N 1
ATOM 1407 C CA . GLU A 1 171 ? 5.811 29.479 3.573 1.00 51.09 171 GLU A CA 1
ATOM 1408 C C . GLU A 1 171 ? 4.951 28.465 4.341 1.00 51.09 171 GLU A C 1
ATOM 1410 O O . GLU A 1 171 ? 4.005 28.854 5.022 1.00 51.09 171 GLU A O 1
ATOM 1415 N N . ARG A 1 172 ? 5.293 27.166 4.345 1.00 50.44 172 ARG A N 1
ATOM 1416 C CA . ARG A 1 172 ? 4.511 26.137 5.068 1.00 50.44 172 ARG A CA 1
ATOM 1417 C C . ARG A 1 172 ? 4.555 26.254 6.596 1.00 50.44 172 ARG A C 1
ATOM 1419 O O . ARG A 1 172 ? 3.792 25.564 7.270 1.00 50.44 172 ARG A O 1
ATOM 1426 N N . GLY A 1 173 ? 5.434 27.100 7.135 1.00 42.78 173 GLY A N 1
ATOM 1427 C CA . GLY A 1 173 ? 5.491 27.466 8.553 1.00 42.78 173 GLY A CA 1
ATOM 1428 C C . GLY A 1 173 ? 4.750 28.761 8.903 1.00 42.78 173 GLY A C 1
ATOM 1429 O O . GLY A 1 173 ? 4.635 29.082 10.086 1.00 42.78 173 GLY A O 1
ATOM 1430 N N . LYS A 1 174 ? 4.227 29.505 7.916 1.00 39.59 174 LYS A N 1
ATOM 1431 C CA . LYS A 1 174 ? 3.366 30.663 8.173 1.00 39.59 174 LYS A CA 1
ATOM 1432 C C . LYS A 1 174 ? 1.958 30.158 8.465 1.00 39.59 174 LYS A C 1
ATOM 1434 O O . LYS A 1 174 ? 1.180 29.823 7.580 1.00 39.59 174 LYS A O 1
ATOM 1439 N N . VAL A 1 175 ? 1.733 30.016 9.765 1.00 38.38 175 VAL A N 1
ATOM 1440 C CA . VAL A 1 175 ? 0.467 29.918 10.491 1.00 38.38 175 VAL A CA 1
ATOM 1441 C C . VAL A 1 175 ? -0.731 30.367 9.654 1.00 38.38 175 VAL A C 1
ATOM 1443 O O . VAL A 1 175 ? -0.716 31.449 9.072 1.00 38.38 175 VAL A O 1
ATOM 1446 N N . ALA A 1 176 ? -1.769 29.527 9.651 1.00 43.62 176 ALA A N 1
ATOM 1447 C CA . ALA A 1 176 ? -3.127 29.893 9.288 1.00 43.62 176 ALA A CA 1
ATOM 1448 C C . ALA A 1 176 ? -3.441 31.303 9.806 1.00 43.62 176 ALA A C 1
ATOM 1450 O O . ALA A 1 176 ? -3.623 31.494 11.006 1.00 43.62 176 ALA A O 1
ATOM 1451 N N . ILE A 1 177 ? -3.447 32.289 8.908 1.00 45.25 177 ILE A N 1
ATOM 1452 C CA . ILE A 1 177 ? -3.963 33.614 9.224 1.00 45.25 177 ILE A CA 1
ATOM 1453 C C . ILE A 1 177 ? -5.427 33.365 9.563 1.00 45.25 177 ILE A C 1
ATOM 1455 O O . ILE A 1 177 ? -6.168 32.824 8.739 1.00 45.25 177 ILE A O 1
ATOM 1459 N N . GLU A 1 178 ? -5.788 33.643 10.811 1.00 45.91 178 GLU A N 1
ATOM 1460 C CA . GLU A 1 178 ? -7.158 33.602 11.297 1.00 45.91 178 GLU A CA 1
ATOM 1461 C C . GLU A 1 178 ? -8.074 34.213 10.233 1.00 45.91 178 GLU A C 1
ATOM 1463 O O . GLU A 1 178 ? -7.870 35.345 9.794 1.00 45.91 178 GLU A O 1
ATOM 1468 N N . HIS A 1 179 ? -9.071 33.454 9.777 1.00 42.97 179 HIS A N 1
ATOM 1469 C CA . HIS A 1 179 ? -10.162 34.053 9.027 1.00 42.97 179 HIS A CA 1
ATOM 1470 C C . HIS A 1 179 ? -10.917 34.948 10.009 1.00 42.97 179 HIS A C 1
ATOM 1472 O O . HIS A 1 179 ? -11.737 34.459 10.785 1.00 42.97 179 HIS A O 1
ATOM 1478 N N . THR A 1 180 ? -10.621 36.246 10.011 1.00 49.75 180 THR A N 1
ATOM 1479 C CA . THR A 1 180 ? -11.458 37.227 10.695 1.00 49.75 180 THR A CA 1
ATOM 1480 C C . THR A 1 180 ? -12.836 37.158 10.045 1.00 49.75 180 THR A C 1
ATOM 1482 O O . THR A 1 180 ? -12.980 37.421 8.849 1.00 49.75 180 THR A O 1
ATOM 1485 N N . LEU A 1 181 ? -13.845 36.733 10.809 1.00 50.22 181 LEU A N 1
ATOM 1486 C CA . LEU A 1 181 ? -15.238 36.854 10.387 1.00 50.22 181 LEU A CA 1
ATOM 1487 C C . LEU A 1 181 ? -15.527 38.343 10.115 1.00 50.22 181 LEU A C 1
ATOM 1489 O O . LEU A 1 181 ? -14.998 39.195 10.837 1.00 50.22 181 LEU A O 1
ATOM 1493 N N . PRO A 1 182 ? -16.313 38.680 9.077 1.00 59.44 182 PRO A N 1
ATOM 1494 C CA . PRO A 1 182 ? -16.687 40.067 8.837 1.00 59.44 182 PRO A CA 1
ATOM 1495 C C . PRO A 1 182 ? -17.422 40.620 10.068 1.00 59.44 182 PRO A C 1
ATOM 1497 O O . PRO A 1 182 ? -18.163 39.870 10.705 1.00 59.44 182 PRO A O 1
ATOM 1500 N N . PRO A 1 183 ? -17.217 41.900 10.427 1.00 58.34 183 PRO A N 1
ATOM 1501 C CA . PRO A 1 183 ? -17.920 42.495 11.552 1.00 58.34 183 PRO A CA 1
ATOM 1502 C C . PRO A 1 183 ? -19.427 42.485 11.284 1.00 58.34 183 PRO A C 1
ATOM 1504 O O . PRO A 1 183 ? -19.870 42.845 10.189 1.00 58.34 183 PRO A O 1
ATOM 1507 N N . ASP A 1 184 ? -20.194 42.065 12.291 1.00 57.06 184 ASP A N 1
ATOM 1508 C CA . ASP A 1 184 ? -21.652 42.105 12.262 1.00 57.06 184 ASP A CA 1
ATOM 1509 C C . ASP A 1 184 ? -22.106 43.537 11.963 1.00 57.06 184 ASP A C 1
ATOM 1511 O O . ASP A 1 184 ? -21.743 44.490 12.657 1.00 57.06 184 ASP A O 1
ATOM 1515 N N . SER A 1 185 ? -22.871 43.691 10.886 1.00 56.38 185 SER A N 1
ATOM 1516 C CA . SER A 1 185 ? -23.481 44.965 10.515 1.00 56.38 185 SER A CA 1
ATOM 1517 C C . SER A 1 185 ? -24.694 45.187 11.418 1.00 56.38 185 SER A C 1
ATOM 1519 O O . SER A 1 185 ? -25.705 44.504 11.259 1.00 56.38 185 SER A O 1
ATOM 1521 N N . PHE A 1 186 ? -24.570 46.116 12.368 1.00 48.50 186 PHE A N 1
ATOM 1522 C CA . PHE A 1 186 ? -25.704 46.772 13.025 1.00 48.50 186 PHE A CA 1
ATOM 1523 C C . PHE A 1 186 ? -26.083 48.041 12.264 1.00 48.50 186 PHE A C 1
ATOM 1525 O O . PHE A 1 186 ? -25.152 48.758 11.825 1.00 48.50 186 PHE A O 1
#

Sequence (186 aa):
MSNLTILVDVNYVQIDFSFCVDVSFVKYKVKGTQQIRKHAVLMLKNRKSNTSIVHPLTAFIQWRWKYKEYNTQRLQGTHLAQFLNYLLIDNRKKFKLSSLSNLTIIHGTDFLNFLLSKGSSNLSVKNVERTLKHFYSFLIQKGILQNSEDTNPDVTPFNPMYSKEFAYDPERGKVAIEHTLPPDSF

Solvent-accessible surface area (backbone atoms only — not comparable to full-atom values): 11482 Å² total; per-residue (Å²): 142,82,86,83,80,79,80,78,73,92,66,83,82,72,75,51,57,42,50,41,63,48,81,42,80,47,78,49,74,56,98,88,43,82,44,78,45,64,41,47,36,32,26,43,30,34,67,82,81,70,46,71,44,82,36,78,70,27,52,60,46,45,73,79,34,63,89,50,57,38,69,62,29,38,53,50,35,42,47,50,20,52,51,50,31,46,48,68,55,76,33,27,87,79,66,63,73,89,48,80,54,70,65,51,59,65,60,56,19,53,50,46,38,50,42,44,78,73,68,48,52,55,68,58,47,53,54,42,50,53,47,48,53,53,49,52,53,49,34,36,76,68,68,49,31,80,79,69,91,83,66,60,90,88,58,73,87,53,75,54,81,74,60,76,83,62,73,66,66,83,65,83,73,63,67,82,73,76,82,75,72,79,79,84,86,127

pLDDT: mean 80.97, std 21.11, range [27.33, 98.19]

Secondary structure (DSSP, 8-state):
----------------EEEEEEEEEEEEEETTEEEEEEEEEEEEEETTT--EEE-TTHHHHHHHHTTS-HHHHHHHHHHHHHHHHIIIIITHHHH--SSGGG--HHHHHHHHHHHHHTT--HHHHHHHHHHHHHHHHHHHHTTSS---S---TTS-S------GGGS--GGGGS------PPPP--

Nearest PDB structures (foldseek):
  2z14-assembly1_A  TM=5.348E-01  e=1.257E+00  Homo sapiens
  2z13-assembly1_A  TM=5.472E-01  e=1.805E+00  Homo sapiens
  1vko-assembly1_A  TM=4.938E-01  e=3.506E+00  Caenorhabditis elegans
  6bp6-assembly1_B  TM=2.595E-01  e=2.441E+00  Homo sapiens
  3c19-assembly1_A  TM=2.751E-01  e=7.682E+00  Methanopyrus kandleri AV19

Foldseek 3Di:
DDDDDPPPDPDDPQPQKAKAKDWDWDWDDDPNDIDIAIAIFIWIARNVVRDIDTDPCSVLLCVPDVPPHRVVSRLLSHLVRQLCCVDCRVCCVPNVDPAPQSDDLVSLQVSLQVCVVVVNAPVRSVVSLVSVLSVVVVCVVVVSYPDPPDDDNVDRSHDHPHDPVRVDDPCVPPDDPPPDDPDDDD

Mean predicted aligned error: 11.41 Å